Protein AF-A0A833E4J2-F1 (afdb_monomer)

Sequence (189 aa):
MSWDRRIPFEQLSRRLIDDFNMSISLWYQAKRKKIASKQVIYIVIALIQLYNGLRAGEAVEAFKEWIRINQEELEIRVEKRKDGATRLAIIPDIVRFNRNIIERCVDIGFGNLEKITKKKYIDWFQKSYNINTHTLRKAWESFMARKLNKDPALISAYQGRKKLESHLQYLRREEAKEEIRKLLRGMFA

Structure (mmCIF, N/CA/C/O backbone):
data_AF-A0A833E4J2-F1
#
_entry.id   AF-A0A833E4J2-F1
#
loop_
_atom_site.group_PDB
_atom_site.id
_atom_site.type_symbol
_atom_site.label_atom_id
_atom_site.label_alt_id
_atom_site.label_comp_id
_atom_site.label_asym_id
_atom_site.label_entity_id
_atom_site.label_seq_id
_atom_site.pdbx_PDB_ins_code
_atom_site.Cartn_x
_atom_site.Cartn_y
_atom_site.Cartn_z
_atom_site.occupancy
_atom_site.B_iso_or_equiv
_atom_site.auth_seq_id
_atom_site.auth_comp_id
_atom_site.auth_asym_id
_atom_site.auth_atom_id
_atom_site.pdbx_PDB_model_num
ATOM 1 N N . MET A 1 1 ? -16.931 21.646 -2.147 1.00 32.75 1 MET A N 1
ATOM 2 C CA . MET A 1 1 ? -16.867 20.714 -3.298 1.00 32.75 1 MET A CA 1
ATOM 3 C C . MET A 1 1 ? -16.585 19.317 -2.776 1.00 32.75 1 MET A C 1
ATOM 5 O O . MET A 1 1 ? -15.545 19.101 -2.166 1.00 32.75 1 MET A O 1
ATOM 9 N N . SER A 1 2 ? -17.555 18.413 -2.912 1.00 32.47 2 SER A N 1
ATOM 10 C CA . SER A 1 2 ? -17.483 17.044 -2.394 1.00 32.47 2 SER A CA 1
ATOM 11 C C . SER A 1 2 ? -16.622 16.190 -3.327 1.00 32.47 2 SER A C 1
ATOM 13 O O . SER A 1 2 ? -17.068 15.782 -4.393 1.00 32.47 2 SER A O 1
ATOM 15 N N . TRP A 1 3 ? -15.367 15.951 -2.947 1.00 37.47 3 TRP A N 1
ATOM 16 C CA . TRP A 1 3 ? -14.440 15.072 -3.675 1.00 37.47 3 TRP A CA 1
ATOM 17 C C . TRP A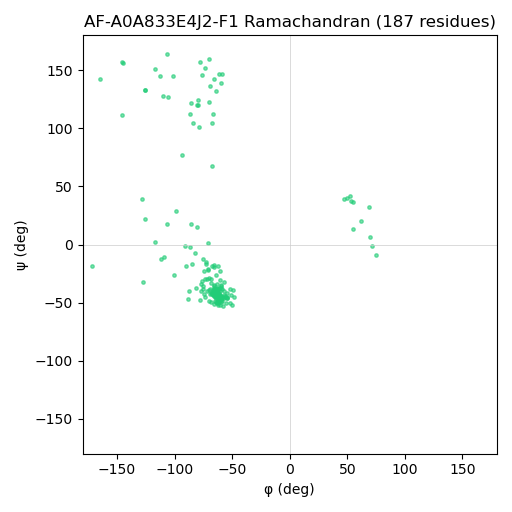 1 3 ? -14.667 13.579 -3.367 1.00 37.47 3 TRP A C 1
ATOM 19 O O . TRP A 1 3 ? -13.799 12.757 -3.654 1.00 37.47 3 TRP A O 1
ATOM 29 N N . ASP A 1 4 ? -15.808 13.213 -2.774 1.00 46.41 4 ASP A N 1
ATOM 30 C CA . ASP A 1 4 ? -16.138 11.829 -2.426 1.00 46.41 4 ASP A CA 1
ATOM 31 C C . ASP A 1 4 ? -16.941 11.185 -3.562 1.00 46.41 4 ASP A C 1
ATOM 33 O O . ASP A 1 4 ? -18.169 11.068 -3.529 1.00 46.41 4 ASP A O 1
ATOM 37 N N . ARG A 1 5 ? -16.234 10.810 -4.633 1.00 56.19 5 ARG A N 1
ATOM 38 C CA . ARG A 1 5 ? -16.808 9.919 -5.642 1.00 56.19 5 ARG A CA 1
ATOM 39 C C . ARG A 1 5 ? -16.999 8.573 -4.945 1.00 56.19 5 ARG A C 1
ATOM 41 O O . ARG A 1 5 ? -16.013 7.929 -4.599 1.00 56.19 5 ARG A O 1
ATOM 48 N N . ARG A 1 6 ? -18.248 8.151 -4.725 1.00 68.75 6 ARG A N 1
ATOM 49 C CA . ARG A 1 6 ? -18.601 6.820 -4.197 1.00 68.75 6 ARG A CA 1
ATOM 50 C C . ARG A 1 6 ? -18.253 5.735 -5.222 1.00 68.75 6 ARG A C 1
ATOM 52 O O . ARG A 1 6 ? -19.134 5.140 -5.833 1.00 68.75 6 ARG A O 1
ATOM 59 N N . ILE A 1 7 ? -16.962 5.533 -5.461 1.00 86.00 7 ILE A N 1
ATOM 60 C CA . ILE A 1 7 ? -16.451 4.548 -6.409 1.00 86.00 7 ILE A CA 1
ATOM 61 C C . ILE A 1 7 ? -16.497 3.176 -5.719 1.00 86.00 7 ILE A C 1
ATOM 63 O O . ILE A 1 7 ? -15.936 3.040 -4.626 1.00 86.00 7 ILE A O 1
ATOM 67 N N . PRO A 1 8 ? -17.159 2.165 -6.309 1.00 88.94 8 PRO A N 1
ATOM 68 C CA . PRO A 1 8 ? -17.217 0.824 -5.738 1.00 88.94 8 PRO A CA 1
ATOM 69 C C . PRO A 1 8 ? -15.830 0.199 -5.548 1.00 88.94 8 PRO A C 1
ATOM 71 O O . PRO A 1 8 ? -14.921 0.410 -6.355 1.00 88.94 8 PRO A O 1
ATOM 74 N N . PHE A 1 9 ? -15.687 -0.618 -4.501 1.00 87.75 9 PHE A N 1
ATOM 75 C CA . PHE A 1 9 ? -14.455 -1.358 -4.205 1.00 87.75 9 PHE A CA 1
ATOM 76 C C . PHE A 1 9 ? -14.001 -2.193 -5.398 1.00 87.75 9 PHE A C 1
ATOM 78 O O . PHE A 1 9 ? -12.835 -2.151 -5.772 1.00 87.75 9 PHE A O 1
ATOM 85 N N . GLU A 1 10 ? -14.937 -2.902 -6.023 1.00 89.62 10 GLU A N 1
ATOM 86 C CA . GLU A 1 10 ? -14.682 -3.803 -7.140 1.00 89.62 10 GLU A CA 1
ATOM 87 C C . GLU A 1 10 ? -14.119 -3.039 -8.347 1.00 89.62 10 GLU A C 1
ATOM 89 O O . GLU A 1 10 ? -13.188 -3.500 -9.004 1.00 89.62 10 GLU A O 1
ATOM 94 N N . GLN A 1 11 ? -14.622 -1.824 -8.594 1.00 94.06 11 GLN A N 1
ATOM 95 C CA . GLN A 1 11 ? -14.143 -0.966 -9.675 1.00 94.06 11 GLN A CA 1
ATOM 96 C C . GLN A 1 11 ? -12.723 -0.446 -9.408 1.00 94.06 11 GLN A C 1
ATOM 98 O O . GLN A 1 11 ? -11.892 -0.442 -10.316 1.00 94.06 11 GLN A O 1
ATOM 103 N N . LEU A 1 12 ? -12.426 -0.022 -8.173 1.00 94.50 12 LEU A N 1
ATOM 104 C CA . LEU A 1 12 ? -11.077 0.420 -7.792 1.00 94.50 12 LEU A CA 1
ATOM 105 C C . LEU A 1 12 ? -10.081 -0.739 -7.799 1.00 94.50 12 LEU A C 1
ATOM 107 O O . LEU A 1 12 ? -8.976 -0.573 -8.303 1.00 94.50 12 LEU A O 1
ATOM 111 N N . SER A 1 13 ? -10.480 -1.899 -7.275 1.00 93.75 13 SER A N 1
ATOM 112 C CA . SER A 1 13 ? -9.668 -3.115 -7.257 1.00 93.75 13 SER A CA 1
ATOM 113 C C . SER A 1 13 ? -9.283 -3.513 -8.679 1.00 93.75 13 SER A C 1
ATOM 115 O O . SER A 1 13 ? -8.094 -3.581 -8.979 1.00 93.75 13 SER A O 1
ATOM 117 N N . ARG A 1 14 ? -10.264 -3.644 -9.584 1.00 96.25 14 ARG A N 1
ATOM 118 C CA . ARG A 1 14 ? -10.012 -3.984 -10.990 1.00 96.25 14 ARG A CA 1
ATOM 119 C C . ARG A 1 14 ? -9.040 -3.012 -11.648 1.00 96.25 14 ARG A C 1
ATOM 121 O O . ARG A 1 14 ? -8.030 -3.437 -12.193 1.00 96.25 14 ARG A O 1
ATOM 128 N N . ARG A 1 15 ? -9.295 -1.706 -11.519 1.00 97.56 15 ARG A N 1
ATOM 129 C CA . ARG A 1 15 ? -8.433 -0.674 -12.107 1.00 97.56 15 ARG A CA 1
ATOM 130 C C . ARG A 1 15 ? -6.995 -0.744 -11.581 1.00 97.56 15 ARG A C 1
ATOM 132 O O . ARG A 1 15 ? -6.062 -0.653 -12.367 1.00 97.56 15 ARG A O 1
ATOM 139 N N . LEU A 1 16 ? -6.810 -0.909 -10.268 1.00 98.12 16 LEU A N 1
ATOM 140 C CA . LEU A 1 16 ? -5.477 -1.033 -9.671 1.00 98.12 16 LEU A CA 1
ATOM 141 C C . LEU A 1 16 ? -4.755 -2.302 -10.140 1.00 98.12 16 LEU A C 1
ATOM 143 O O . LEU A 1 16 ? -3.554 -2.253 -10.382 1.00 98.12 16 LEU A O 1
ATOM 147 N N . ILE A 1 17 ? -5.469 -3.420 -10.282 1.00 97.62 17 ILE A N 1
ATOM 148 C CA . ILE A 1 17 ? -4.911 -4.681 -10.786 1.00 97.62 17 ILE A CA 1
ATOM 149 C C . ILE A 1 17 ? -4.487 -4.541 -12.256 1.00 97.62 17 ILE A C 1
ATOM 151 O O . ILE A 1 17 ? -3.382 -4.947 -12.614 1.00 97.62 17 ILE A O 1
ATOM 155 N N . ASP A 1 18 ? -5.318 -3.921 -13.094 1.00 97.94 18 AS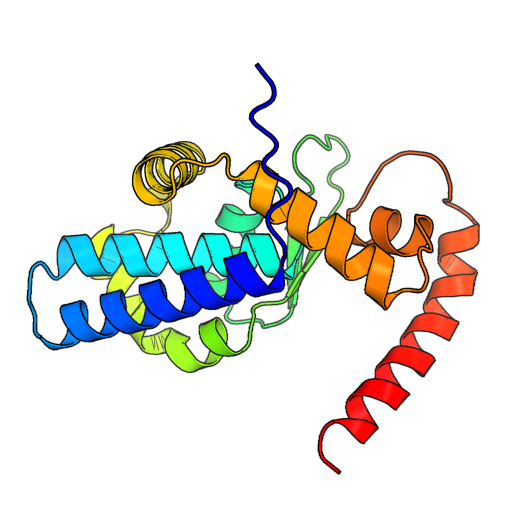P A N 1
ATOM 156 C CA . ASP A 1 18 ? -5.002 -3.688 -14.506 1.00 97.94 18 ASP A CA 1
ATOM 157 C C . ASP A 1 18 ? -3.757 -2.792 -14.653 1.00 97.94 18 ASP A C 1
ATOM 159 O O . ASP A 1 18 ? -2.822 -3.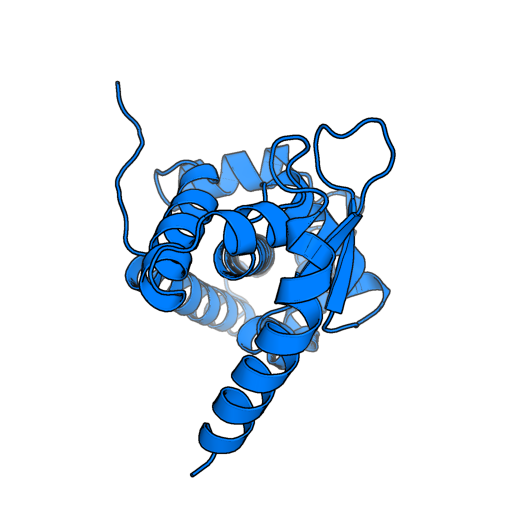127 -15.387 1.00 97.94 18 ASP A O 1
ATOM 163 N N . ASP A 1 19 ? -3.687 -1.700 -13.883 1.00 98.00 19 ASP A N 1
ATOM 164 C CA . ASP A 1 19 ? -2.531 -0.797 -13.869 1.00 98.00 19 ASP A CA 1
ATOM 165 C C . ASP A 1 19 ? -1.265 -1.480 -13.319 1.00 98.00 19 ASP A C 1
ATOM 167 O O . ASP A 1 19 ? -0.153 -1.204 -13.788 1.00 98.00 19 ASP A O 1
ATOM 171 N N . PHE A 1 20 ? -1.410 -2.374 -12.334 1.00 98.12 20 PHE A N 1
ATOM 172 C CA . PHE A 1 20 ? -0.310 -3.168 -11.781 1.00 98.12 20 PHE A CA 1
ATOM 173 C C . PHE A 1 20 ? 0.288 -4.080 -12.853 1.00 98.12 20 PHE A C 1
ATOM 175 O O . PHE A 1 20 ? 1.493 -4.022 -13.113 1.00 98.12 20 PHE A O 1
ATOM 182 N N . ASN A 1 21 ? -0.564 -4.851 -13.531 1.00 96.81 21 ASN A N 1
ATOM 183 C CA . ASN A 1 21 ? -0.164 -5.757 -14.605 1.00 96.81 21 ASN A CA 1
ATOM 184 C C . ASN A 1 21 ? 0.478 -4.994 -15.774 1.00 96.81 21 ASN A C 1
ATOM 186 O O . ASN A 1 21 ? 1.522 -5.402 -16.290 1.00 96.81 21 ASN A O 1
ATOM 190 N N . MET A 1 22 ? -0.087 -3.842 -16.148 1.00 96.56 22 MET A N 1
ATOM 191 C CA . MET A 1 22 ? 0.487 -2.968 -17.172 1.00 96.56 22 MET A CA 1
ATOM 192 C C . MET A 1 22 ? 1.876 -2.453 -16.768 1.00 96.56 22 MET A C 1
ATOM 194 O O . MET A 1 22 ? 2.822 -2.513 -17.557 1.00 96.56 22 MET A O 1
ATOM 198 N N . SER A 1 23 ? 2.034 -1.989 -15.526 1.00 96.38 23 SER A N 1
ATOM 199 C CA . SER A 1 23 ? 3.313 -1.474 -15.020 1.00 96.38 23 SER A CA 1
ATOM 200 C C . SER A 1 23 ? 4.386 -2.565 -14.955 1.00 96.38 23 SER A C 1
ATOM 202 O O . SER A 1 23 ? 5.539 -2.314 -15.312 1.00 96.38 23 SER A O 1
ATOM 204 N N . ILE A 1 24 ? 4.009 -3.788 -14.570 1.00 95.56 24 ILE A N 1
ATOM 205 C CA . ILE A 1 24 ? 4.887 -4.962 -14.618 1.00 95.56 24 ILE A CA 1
ATOM 206 C C . ILE A 1 24 ? 5.310 -5.277 -16.057 1.00 95.56 24 ILE A C 1
ATOM 208 O O . ILE A 1 24 ? 6.499 -5.468 -16.317 1.00 95.56 24 ILE A O 1
ATOM 212 N N . SER A 1 25 ? 4.375 -5.276 -17.010 1.00 95.00 25 SER A N 1
ATOM 213 C CA . SER A 1 25 ? 4.686 -5.524 -18.423 1.00 95.00 25 SER A CA 1
ATOM 214 C C . SER A 1 25 ? 5.687 -4.501 -18.974 1.00 95.00 25 SER A C 1
ATOM 216 O O . SER A 1 25 ? 6.693 -4.870 -19.585 1.00 95.00 25 SER A O 1
ATOM 218 N N . LEU A 1 26 ? 5.488 -3.211 -18.680 1.00 94.00 26 LEU A N 1
ATOM 219 C CA . LEU A 1 26 ? 6.431 -2.150 -19.057 1.00 94.00 26 LEU A CA 1
ATOM 220 C C . LEU A 1 26 ? 7.813 -2.339 -18.415 1.00 94.00 26 LEU A C 1
ATOM 222 O O . LEU A 1 26 ? 8.834 -2.090 -19.063 1.00 94.00 26 LEU A O 1
ATOM 226 N N . TRP A 1 27 ? 7.857 -2.805 -17.163 1.00 94.50 27 TRP A N 1
ATOM 227 C CA . TRP A 1 27 ? 9.103 -3.101 -16.459 1.00 94.50 27 TRP A CA 1
ATOM 228 C C . 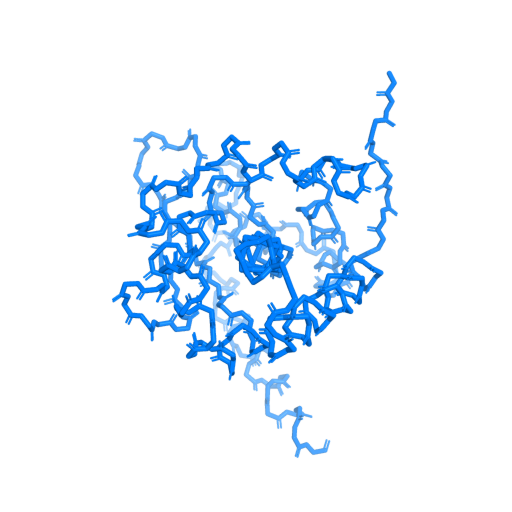TRP A 1 27 ? 9.890 -4.236 -17.127 1.00 94.50 27 TRP A C 1
ATOM 230 O O . TRP A 1 27 ? 11.100 -4.089 -17.333 1.00 94.50 27 TRP A O 1
ATOM 240 N N . TYR A 1 28 ? 9.218 -5.327 -17.516 1.00 92.88 28 TYR A N 1
ATOM 241 C CA . TYR A 1 28 ? 9.835 -6.454 -18.229 1.00 92.88 28 TYR A CA 1
ATOM 242 C C . TYR A 1 28 ? 10.331 -6.069 -19.623 1.00 92.88 28 TYR A C 1
ATOM 244 O O . TYR A 1 28 ? 11.412 -6.490 -20.023 1.00 92.88 28 TYR A O 1
ATOM 252 N N . GLN A 1 29 ? 9.613 -5.188 -20.323 1.00 93.38 29 GLN A N 1
ATOM 253 C CA . GLN A 1 29 ? 10.048 -4.633 -21.611 1.00 93.38 29 GLN A CA 1
ATOM 254 C C . GLN A 1 29 ? 11.225 -3.644 -21.486 1.00 93.38 29 GLN A C 1
ATOM 256 O O . GLN A 1 29 ? 11.617 -3.035 -22.479 1.00 93.38 29 GLN A O 1
ATOM 261 N N . ALA A 1 30 ? 11.748 -3.414 -20.274 1.00 85.19 30 ALA A N 1
ATOM 262 C CA . ALA A 1 30 ? 12.778 -2.424 -19.953 1.00 85.19 30 ALA A CA 1
ATOM 263 C C . ALA A 1 30 ? 12.441 -0.977 -20.380 1.00 85.19 30 ALA A C 1
ATOM 265 O O . ALA A 1 30 ? 13.290 -0.083 -20.320 1.00 85.19 30 ALA A O 1
ATOM 266 N N . LYS A 1 31 ? 11.183 -0.693 -20.736 1.00 77.62 31 LYS A N 1
ATOM 267 C CA . LYS A 1 31 ? 10.724 0.638 -21.139 1.00 77.62 31 LYS A CA 1
ATOM 268 C C . LYS A 1 31 ? 10.482 1.483 -19.900 1.00 77.62 31 LYS A C 1
ATOM 270 O O . LYS A 1 31 ? 9.646 1.155 -19.064 1.00 77.62 31 LYS A O 1
ATOM 275 N N . ARG A 1 32 ? 11.202 2.607 -19.780 1.00 86.25 32 ARG A N 1
ATOM 276 C CA . ARG A 1 32 ? 11.058 3.551 -18.652 1.00 86.25 32 ARG A CA 1
ATOM 277 C C . ARG A 1 32 ? 11.112 2.833 -17.291 1.00 86.25 32 ARG A C 1
ATOM 279 O O . ARG A 1 32 ? 10.375 3.183 -16.371 1.00 86.25 32 ARG A O 1
ATOM 286 N N . LYS A 1 33 ? 12.004 1.842 -17.154 1.00 91.12 33 LYS A N 1
ATOM 287 C CA . LYS A 1 33 ? 12.045 0.874 -16.040 1.00 91.12 33 LYS A CA 1
ATOM 288 C C . LYS A 1 33 ? 11.969 1.515 -14.650 1.00 91.12 33 LYS A C 1
ATOM 290 O O . LYS A 1 33 ? 11.259 1.020 -13.781 1.00 91.12 33 LYS A O 1
ATOM 295 N N . LYS A 1 34 ? 12.630 2.660 -14.450 1.00 94.75 34 LYS A N 1
ATOM 296 C CA . LYS A 1 34 ? 12.572 3.439 -13.200 1.00 94.75 34 LYS A CA 1
ATOM 297 C C . LYS A 1 34 ? 11.185 4.022 -12.904 1.00 94.75 34 LYS A C 1
ATOM 299 O O . LYS A 1 34 ? 10.762 4.022 -11.753 1.00 94.75 34 LYS A O 1
ATOM 304 N N . ILE A 1 35 ? 10.482 4.521 -13.921 1.00 95.44 35 ILE A N 1
ATOM 305 C CA . ILE A 1 35 ? 9.114 5.048 -13.791 1.00 95.44 35 ILE A CA 1
ATOM 306 C C . ILE A 1 35 ? 8.147 3.895 -13.520 1.00 95.44 35 ILE A C 1
ATOM 308 O O . ILE A 1 35 ? 7.398 3.971 -12.550 1.00 95.44 35 ILE A O 1
ATOM 312 N N . ALA A 1 36 ? 8.234 2.815 -14.304 1.00 96.81 36 ALA A N 1
ATOM 313 C CA . ALA A 1 36 ? 7.425 1.612 -14.113 1.00 96.81 36 ALA A CA 1
ATOM 314 C C . ALA A 1 36 ? 7.614 1.026 -12.704 1.00 96.81 36 ALA A C 1
ATOM 316 O O . ALA A 1 36 ? 6.642 0.753 -12.012 1.00 96.81 36 ALA A O 1
ATOM 317 N N . SER A 1 37 ? 8.859 0.957 -12.217 1.00 97.75 37 SER A N 1
ATOM 318 C CA . SER A 1 37 ? 9.161 0.505 -10.851 1.00 97.75 37 SER A CA 1
ATOM 319 C C . SER A 1 37 ? 8.442 1.352 -9.797 1.00 97.75 37 SER A C 1
ATOM 321 O O . SER A 1 37 ? 7.807 0.815 -8.897 1.00 97.75 37 SER A O 1
ATOM 323 N N . LYS A 1 38 ? 8.477 2.687 -9.921 1.00 97.94 38 LYS A N 1
ATOM 324 C CA . LYS A 1 38 ? 7.759 3.577 -8.994 1.00 97.94 38 LYS A CA 1
ATOM 325 C C . LYS A 1 38 ? 6.245 3.380 -9.051 1.00 97.94 38 LYS A C 1
ATOM 327 O O . LYS A 1 38 ? 5.603 3.430 -8.005 1.00 97.94 38 LYS A O 1
ATOM 332 N N . GLN A 1 39 ? 5.691 3.171 -10.246 1.00 97.75 39 GLN A N 1
ATOM 333 C CA . GLN A 1 39 ? 4.266 2.891 -10.427 1.00 97.75 39 GLN A CA 1
ATOM 334 C C . GLN A 1 39 ? 3.881 1.583 -9.739 1.00 97.75 39 GLN A C 1
ATOM 336 O O . GLN A 1 39 ? 2.979 1.607 -8.910 1.00 97.75 39 GLN A O 1
ATOM 341 N N . VAL A 1 40 ? 4.619 0.492 -9.978 1.00 98.44 40 VAL A N 1
ATOM 342 C CA . VAL A 1 40 ? 4.410 -0.802 -9.307 1.00 98.44 40 VAL A CA 1
ATOM 343 C C . VAL A 1 40 ? 4.339 -0.621 -7.791 1.00 98.44 40 VAL A C 1
ATOM 345 O O . VAL A 1 40 ? 3.351 -1.016 -7.178 1.00 98.44 40 VAL A O 1
ATOM 348 N N . ILE A 1 41 ? 5.327 0.048 -7.186 1.00 98.62 41 ILE A N 1
ATOM 349 C CA . ILE A 1 41 ? 5.357 0.261 -5.731 1.00 98.62 41 ILE A CA 1
ATOM 350 C C . ILE A 1 41 ? 4.127 1.027 -5.236 1.00 98.62 41 ILE A C 1
ATOM 352 O O . ILE A 1 41 ? 3.495 0.621 -4.260 1.00 98.62 41 ILE A O 1
ATOM 356 N N . TYR A 1 42 ? 3.762 2.135 -5.881 1.00 98.69 42 TYR A N 1
ATOM 357 C CA . TYR A 1 42 ? 2.625 2.921 -5.406 1.00 98.69 42 TYR A CA 1
ATOM 358 C C . TYR A 1 42 ? 1.271 2.250 -5.657 1.00 98.69 42 TYR A C 1
ATOM 360 O O . TYR A 1 42 ? 0.363 2.427 -4.845 1.00 98.69 42 TYR A O 1
ATOM 368 N N . ILE A 1 43 ? 1.140 1.446 -6.714 1.00 98.75 43 ILE A N 1
ATOM 369 C CA . ILE A 1 43 ? -0.054 0.627 -6.953 1.00 98.75 43 ILE A CA 1
ATOM 370 C C . ILE A 1 43 ? -0.168 -0.467 -5.889 1.00 98.75 43 ILE A C 1
ATOM 372 O O . ILE A 1 43 ? -1.247 -0.663 -5.340 1.00 98.75 43 ILE A O 1
ATOM 376 N N . VAL A 1 44 ? 0.939 -1.120 -5.522 1.00 98.69 44 VAL A N 1
ATOM 377 C CA . VAL A 1 44 ? 0.967 -2.104 -4.427 1.00 98.69 44 VAL A CA 1
ATOM 378 C C . VAL A 1 44 ? 0.519 -1.474 -3.108 1.00 98.69 44 VAL A C 1
ATOM 380 O O . VAL A 1 44 ? -0.336 -2.031 -2.423 1.00 98.69 44 VAL A O 1
ATOM 383 N N . ILE A 1 45 ? 1.020 -0.280 -2.774 1.00 98.75 45 ILE A N 1
ATOM 384 C CA . ILE A 1 45 ? 0.580 0.456 -1.578 1.00 98.75 45 ILE A CA 1
ATOM 385 C C . ILE A 1 45 ? -0.921 0.776 -1.654 1.00 98.75 45 ILE A C 1
ATOM 387 O O . ILE A 1 45 ? -1.625 0.642 -0.653 1.00 98.75 45 ILE A O 1
ATOM 391 N N . ALA A 1 46 ? -1.437 1.153 -2.828 1.00 98.62 46 ALA A N 1
ATOM 392 C CA . ALA A 1 46 ? -2.863 1.402 -3.028 1.00 98.62 46 ALA A CA 1
ATOM 393 C C . ALA A 1 46 ? -3.719 0.133 -2.886 1.00 98.62 46 ALA A C 1
ATOM 395 O O . ALA A 1 46 ? -4.785 0.196 -2.273 1.00 98.62 46 ALA A O 1
ATOM 396 N N . LEU A 1 47 ? -3.253 -1.017 -3.384 1.00 98.25 47 LEU A N 1
ATOM 397 C CA . LEU A 1 47 ? -3.905 -2.317 -3.202 1.00 98.25 47 LEU A CA 1
ATOM 398 C C . LEU A 1 47 ? -3.939 -2.703 -1.720 1.00 98.25 47 LEU A C 1
ATOM 400 O O . LEU A 1 47 ? -5.011 -2.989 -1.193 1.00 98.25 47 LEU A O 1
ATOM 404 N N . ILE A 1 48 ? -2.809 -2.613 -1.014 1.00 97.62 48 ILE A N 1
ATOM 405 C CA . ILE A 1 48 ? -2.753 -2.843 0.437 1.00 97.62 48 ILE A CA 1
ATOM 406 C C . ILE A 1 48 ? -3.730 -1.903 1.155 1.00 97.62 48 ILE A C 1
ATOM 408 O O . ILE A 1 48 ? -4.504 -2.345 2.005 1.00 97.62 48 ILE A O 1
ATOM 412 N N . GLN A 1 49 ? -3.755 -0.618 0.788 1.00 97.94 49 GLN A N 1
ATOM 413 C CA . GLN A 1 49 ? -4.664 0.350 1.392 1.00 97.94 49 GLN A CA 1
ATOM 414 C C . GLN A 1 49 ? -6.138 -0.010 1.163 1.00 97.94 49 GLN A C 1
ATOM 416 O O . GLN A 1 49 ? -6.934 0.057 2.104 1.00 97.94 49 GLN A O 1
ATOM 421 N N . LEU A 1 50 ? -6.494 -0.365 -0.073 1.00 96.50 50 LEU A N 1
ATOM 422 C CA . LEU A 1 50 ? -7.853 -0.702 -0.477 1.00 96.50 50 LEU A CA 1
ATOM 423 C C . LEU A 1 50 ? -8.338 -1.965 0.224 1.00 96.50 50 LEU A C 1
ATOM 425 O O . LEU A 1 50 ? -9.414 -1.935 0.795 1.00 96.50 50 LEU A O 1
ATOM 429 N N . TYR A 1 51 ? -7.558 -3.045 0.228 1.00 91.50 51 TYR A N 1
ATOM 430 C CA . TYR A 1 51 ? -7.986 -4.346 0.758 1.00 91.50 51 TYR A CA 1
ATOM 431 C C . TYR A 1 51 ? -8.079 -4.389 2.290 1.00 91.50 51 TYR A C 1
ATOM 433 O O . TYR A 1 51 ? -8.766 -5.247 2.837 1.00 91.50 51 TYR A O 1
ATOM 441 N N . ASN A 1 52 ? -7.460 -3.428 2.979 1.00 88.12 52 ASN A N 1
ATOM 442 C CA . ASN A 1 52 ? -7.417 -3.355 4.444 1.00 88.12 52 ASN A CA 1
ATOM 443 C C . ASN A 1 52 ? -8.110 -2.104 5.020 1.00 88.12 52 ASN A C 1
ATOM 445 O O . ASN A 1 52 ? -8.057 -1.828 6.227 1.00 88.12 52 ASN A O 1
ATOM 449 N N . GLY A 1 53 ? -8.707 -1.262 4.171 1.00 86.94 53 GLY A N 1
ATOM 450 C CA . GLY A 1 53 ? -9.304 0.007 4.595 1.00 86.94 53 GLY A CA 1
ATOM 451 C C . GLY A 1 53 ? -8.337 0.895 5.393 1.00 86.94 53 GLY A C 1
ATOM 452 O O . GLY A 1 53 ? -8.727 1.528 6.385 1.00 86.94 53 GLY A O 1
ATOM 453 N N . LEU A 1 54 ? -7.055 0.906 5.027 1.00 92.81 54 LEU A N 1
ATOM 454 C CA . LEU A 1 54 ? -6.023 1.637 5.764 1.00 92.81 54 LEU A CA 1
ATOM 455 C C . LEU A 1 54 ? -6.064 3.132 5.448 1.00 92.81 54 LEU A C 1
ATOM 457 O O . LEU A 1 54 ? -6.547 3.586 4.404 1.00 92.81 54 LEU A O 1
ATOM 461 N N . ARG A 1 55 ? -5.525 3.932 6.364 1.00 95.06 55 ARG A N 1
ATOM 462 C CA . ARG A 1 55 ? -5.073 5.283 6.020 1.00 95.06 55 ARG A CA 1
ATOM 463 C C . ARG A 1 55 ? -3.824 5.202 5.142 1.00 95.06 55 ARG A C 1
ATOM 465 O O . ARG A 1 55 ? -3.109 4.209 5.140 1.00 95.06 55 ARG A O 1
ATOM 472 N N . ALA A 1 56 ? -3.536 6.279 4.417 1.00 96.69 56 ALA A N 1
ATOM 473 C CA . ALA A 1 56 ? -2.378 6.322 3.528 1.00 96.69 56 ALA A CA 1
ATOM 474 C C . ALA A 1 56 ? -1.041 6.109 4.267 1.00 96.69 56 ALA A C 1
ATOM 476 O O . ALA A 1 56 ? -0.147 5.486 3.712 1.00 96.69 56 ALA A O 1
ATOM 477 N N . GLY A 1 57 ? -0.894 6.611 5.503 1.00 96.62 57 GLY A N 1
ATOM 478 C CA . GLY A 1 57 ? 0.309 6.361 6.306 1.00 96.62 57 GLY A CA 1
ATOM 479 C C . GLY A 1 57 ? 0.411 4.90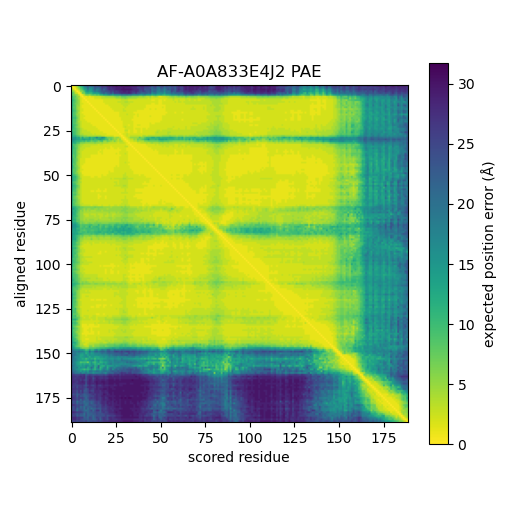0 6.731 1.00 96.62 57 GLY A C 1
ATOM 480 O O . GLY A 1 57 ? 1.423 4.268 6.468 1.00 96.62 57 GLY A O 1
ATOM 481 N N . GLU A 1 58 ? -0.678 4.359 7.285 1.00 95.88 58 GLU A N 1
ATOM 482 C CA . GLU A 1 58 ? -0.816 2.937 7.644 1.00 95.88 58 GLU A CA 1
ATOM 483 C C . GLU A 1 58 ? -0.443 2.006 6.474 1.00 95.88 58 GLU A C 1
ATOM 485 O O . GLU A 1 58 ? 0.282 1.041 6.672 1.00 95.88 58 GLU A O 1
ATOM 490 N N . ALA A 1 59 ? -0.878 2.314 5.248 1.00 97.94 59 ALA A N 1
ATOM 491 C CA . ALA A 1 59 ? -0.565 1.507 4.067 1.00 97.94 59 ALA A CA 1
ATOM 492 C C . ALA A 1 59 ? 0.914 1.565 3.652 1.00 97.94 59 ALA A C 1
ATOM 494 O O . ALA A 1 59 ? 1.472 0.553 3.236 1.00 97.94 59 ALA A O 1
ATOM 495 N N . VAL A 1 60 ? 1.555 2.734 3.764 1.00 98.25 60 VAL A N 1
ATOM 496 C CA . VAL A 1 60 ? 2.996 2.866 3.493 1.00 98.25 60 VAL A CA 1
ATOM 497 C C . VAL A 1 60 ? 3.811 2.105 4.537 1.00 98.25 60 VAL A C 1
ATOM 499 O O . VAL A 1 60 ? 4.762 1.425 4.164 1.00 98.25 60 VAL A O 1
ATOM 502 N N . GLU A 1 61 ? 3.429 2.183 5.813 1.00 96.81 61 GLU A N 1
ATOM 503 C CA . GLU A 1 61 ? 4.085 1.418 6.881 1.00 96.81 61 GLU A CA 1
ATOM 504 C C . GLU A 1 61 ? 3.897 -0.090 6.685 1.00 96.81 61 GLU A C 1
ATOM 506 O O . GLU A 1 61 ? 4.882 -0.818 6.701 1.00 96.81 61 GLU A O 1
ATOM 511 N N . ALA A 1 62 ? 2.675 -0.551 6.386 1.00 96.75 62 ALA A N 1
ATOM 512 C CA . ALA A 1 62 ? 2.407 -1.958 6.078 1.00 96.75 62 ALA A CA 1
ATOM 513 C C . ALA A 1 62 ? 3.261 -2.465 4.909 1.00 96.75 62 ALA A C 1
ATOM 515 O O . ALA A 1 62 ? 3.849 -3.536 4.992 1.00 96.75 62 ALA A O 1
ATOM 516 N N . PHE A 1 63 ? 3.375 -1.683 3.832 1.00 98.50 63 PHE A N 1
ATOM 517 C CA . PHE A 1 63 ? 4.227 -2.038 2.700 1.00 98.50 63 PHE A CA 1
ATOM 518 C C . PHE A 1 63 ? 5.705 -2.141 3.094 1.00 98.50 63 PHE A C 1
ATOM 520 O O . PHE A 1 63 ? 6.365 -3.115 2.742 1.00 98.50 63 PHE A O 1
ATOM 527 N N . LYS A 1 64 ? 6.238 -1.143 3.811 1.00 97.81 64 LYS A N 1
ATOM 528 C CA . LYS A 1 64 ? 7.641 -1.161 4.244 1.00 97.81 64 LYS A CA 1
ATOM 529 C C . LYS A 1 64 ? 7.924 -2.355 5.146 1.00 97.81 64 LYS A C 1
ATOM 531 O O . LYS A 1 64 ? 8.938 -3.017 4.957 1.00 97.81 64 LYS A O 1
ATOM 536 N N . GLU A 1 65 ? 7.032 -2.624 6.091 1.00 96.81 65 GLU A N 1
ATOM 537 C CA . GLU A 1 65 ? 7.181 -3.733 7.023 1.00 96.81 65 GLU A CA 1
ATOM 538 C C . GLU A 1 65 ? 7.105 -5.078 6.309 1.00 96.81 65 GLU A C 1
ATOM 540 O O . GLU A 1 65 ? 7.979 -5.920 6.497 1.00 96.81 65 GLU A O 1
ATOM 545 N N . TRP A 1 66 ? 6.156 -5.235 5.385 1.00 97.50 66 TRP A N 1
ATOM 546 C CA . TRP A 1 66 ? 6.056 -6.424 4.549 1.00 97.50 66 TRP A CA 1
ATOM 547 C C . TRP A 1 66 ? 7.358 -6.739 3.802 1.00 97.50 66 TRP A C 1
ATOM 549 O O . TRP A 1 66 ? 7.804 -7.884 3.817 1.00 97.50 66 TRP A O 1
ATOM 559 N N . ILE A 1 67 ? 7.994 -5.735 3.184 1.00 97.56 67 ILE A N 1
ATOM 560 C CA . ILE A 1 67 ? 9.267 -5.938 2.476 1.00 97.56 67 ILE A CA 1
ATOM 561 C C . ILE A 1 67 ? 10.380 -6.375 3.440 1.00 97.56 67 ILE A C 1
ATOM 563 O O . ILE A 1 67 ? 11.235 -7.167 3.055 1.00 97.56 67 ILE A O 1
ATOM 567 N N . ARG A 1 68 ? 10.373 -5.895 4.691 1.00 95.25 68 ARG A N 1
ATOM 568 C CA . ARG A 1 68 ? 11.390 -6.253 5.691 1.00 95.25 68 ARG A CA 1
ATOM 569 C C . ARG A 1 68 ? 11.222 -7.673 6.226 1.00 95.25 68 ARG A C 1
ATOM 571 O O . ARG A 1 68 ? 12.220 -8.375 6.347 1.00 95.25 68 ARG A O 1
ATOM 578 N N . ILE A 1 69 ? 9.997 -8.077 6.570 1.00 93.31 69 ILE A N 1
ATOM 579 C CA . ILE A 1 69 ? 9.766 -9.304 7.357 1.00 93.31 69 ILE A CA 1
ATOM 580 C C . ILE A 1 69 ? 9.073 -10.433 6.586 1.00 93.31 69 ILE A C 1
ATOM 582 O O . ILE A 1 69 ? 9.052 -11.565 7.060 1.00 93.31 69 ILE A O 1
ATOM 586 N N . ASN A 1 70 ? 8.522 -10.151 5.401 1.00 91.75 70 ASN A N 1
ATOM 587 C CA . ASN A 1 70 ? 7.836 -11.118 4.537 1.00 91.75 70 ASN A CA 1
ATOM 588 C C . ASN A 1 70 ? 6.724 -11.929 5.228 1.00 91.75 70 ASN A C 1
ATOM 590 O O . ASN A 1 70 ? 6.587 -13.134 5.016 1.00 91.75 70 ASN A O 1
ATOM 594 N N . GLN A 1 71 ? 5.921 -11.271 6.057 1.00 84.94 71 GLN A N 1
ATOM 595 C CA . GLN A 1 71 ? 4.743 -11.883 6.667 1.00 84.94 71 GLN A CA 1
ATOM 596 C C . GLN A 1 71 ? 3.473 -11.444 5.940 1.00 84.94 71 GLN A C 1
ATOM 598 O O . GLN A 1 71 ? 3.371 -10.319 5.453 1.00 84.94 71 GLN A O 1
ATOM 603 N N . GLU A 1 72 ? 2.506 -12.351 5.845 1.00 81.38 72 GLU A N 1
ATOM 604 C CA . GLU A 1 72 ? 1.197 -12.066 5.253 1.00 81.38 72 GLU A CA 1
ATOM 605 C C . GLU A 1 72 ? 0.347 -11.169 6.151 1.00 81.38 72 GLU A C 1
ATOM 607 O O . GLU A 1 72 ? -0.319 -10.256 5.668 1.00 81.38 72 GLU A O 1
ATOM 612 N N . GLU A 1 73 ? 0.409 -11.416 7.454 1.00 82.69 73 GLU A N 1
ATOM 613 C CA . GLU A 1 73 ? -0.294 -10.674 8.486 1.00 82.69 73 GLU A CA 1
ATOM 614 C C . GLU A 1 73 ? 0.692 -9.784 9.237 1.00 82.69 73 GLU A C 1
ATOM 616 O O . GLU A 1 73 ? 1.721 -10.250 9.719 1.00 82.69 73 GLU A O 1
ATOM 621 N N . LEU A 1 74 ? 0.380 -8.493 9.320 1.00 81.12 74 LEU A N 1
ATOM 622 C CA . LEU A 1 74 ? 1.241 -7.479 9.916 1.00 81.12 74 LEU A CA 1
ATOM 623 C C . LEU A 1 74 ? 0.484 -6.708 10.986 1.00 81.12 74 LEU A C 1
ATOM 625 O O . LEU A 1 74 ? -0.618 -6.204 10.745 1.00 81.12 74 LEU A O 1
ATOM 629 N N . GLU A 1 75 ? 1.109 -6.526 12.142 1.00 82.44 75 GLU A N 1
ATOM 630 C CA . GLU A 1 75 ? 0.639 -5.565 13.130 1.00 82.44 75 GLU A CA 1
ATOM 631 C C . GLU A 1 75 ? 1.224 -4.186 12.838 1.00 82.44 75 GLU A C 1
ATOM 633 O O . GLU A 1 75 ? 2.419 -3.942 12.988 1.00 82.44 75 GLU A O 1
ATOM 638 N N . ILE A 1 76 ? 0.366 -3.250 12.437 1.00 86.75 76 ILE A N 1
ATOM 639 C CA . ILE A 1 76 ? 0.775 -1.879 12.136 1.00 86.75 76 ILE A CA 1
ATOM 640 C C . ILE A 1 76 ? 0.201 -0.901 13.146 1.00 86.75 76 ILE A C 1
ATOM 642 O O . ILE A 1 76 ? -0.936 -1.029 13.605 1.00 86.75 76 ILE A O 1
ATOM 646 N N . ARG A 1 77 ? 0.964 0.145 13.460 1.00 85.94 77 ARG A N 1
ATOM 647 C CA . ARG A 1 77 ? 0.492 1.220 14.332 1.00 85.94 77 ARG A CA 1
ATOM 648 C C . ARG A 1 77 ? -0.679 1.965 13.688 1.00 85.94 77 ARG A C 1
ATOM 650 O O . ARG A 1 77 ? -0.602 2.416 12.546 1.00 85.94 77 ARG A O 1
ATOM 657 N N . VAL A 1 78 ? -1.744 2.179 14.456 1.00 81.81 78 VAL A N 1
ATOM 658 C CA . VAL A 1 78 ? -2.893 2.981 14.024 1.00 81.81 78 VAL A CA 1
ATOM 659 C C . VAL A 1 78 ? -2.486 4.452 13.947 1.00 81.81 78 VAL A C 1
ATOM 661 O O . VAL A 1 78 ? -2.061 5.062 14.934 1.00 81.81 78 VAL A O 1
ATOM 664 N N . GLU A 1 79 ? -2.645 5.067 12.776 1.00 83.25 79 GLU A N 1
ATOM 665 C CA . GLU A 1 79 ? -2.247 6.460 12.583 1.00 83.25 79 GLU A CA 1
ATOM 666 C C . GLU A 1 79 ? -3.113 7.390 13.453 1.00 83.25 79 GLU A C 1
ATOM 668 O O . GLU A 1 79 ? -4.323 7.194 13.606 1.00 83.25 79 GLU A O 1
ATOM 673 N N . LYS A 1 80 ? -2.491 8.446 13.997 1.00 76.94 80 LYS A N 1
ATOM 674 C CA . LYS A 1 80 ? -3.083 9.446 14.914 1.00 76.94 80 LYS A CA 1
ATOM 675 C C . LYS A 1 80 ? -3.390 8.946 16.331 1.00 76.94 80 LYS A C 1
ATOM 677 O O . LYS A 1 80 ? -3.810 9.747 17.167 1.00 76.94 80 LYS A O 1
ATOM 682 N N . ARG A 1 81 ? -3.145 7.669 16.638 1.00 72.56 81 ARG A N 1
ATOM 683 C CA . ARG A 1 81 ? -3.228 7.146 18.005 1.00 72.56 81 ARG A CA 1
ATOM 684 C C . ARG A 1 81 ? -1.906 7.355 18.753 1.00 72.56 81 ARG A C 1
ATOM 686 O O . ARG A 1 81 ? -0.830 6.937 18.317 1.00 72.56 81 ARG A O 1
ATOM 693 N N . LYS A 1 82 ? -1.991 8.070 19.881 1.00 77.81 82 LYS A N 1
ATOM 694 C CA . LYS A 1 82 ? -0.851 8.359 20.771 1.00 77.81 82 LYS A CA 1
ATOM 695 C C . LYS A 1 82 ? -0.588 7.239 21.784 1.00 77.81 82 LYS A C 1
ATOM 697 O O . LYS A 1 82 ? 0.505 7.172 22.316 1.00 77.81 82 LYS A O 1
ATOM 702 N N . ASP A 1 83 ? -1.557 6.352 21.993 1.00 78.31 83 ASP A N 1
ATOM 703 C CA . ASP A 1 83 ? -1.529 5.237 22.950 1.00 78.31 83 ASP A CA 1
ATOM 704 C C . ASP A 1 83 ? -0.873 3.961 22.393 1.00 78.31 83 ASP A C 1
ATOM 706 O O . ASP A 1 83 ? -1.096 2.878 22.915 1.00 78.31 83 ASP A O 1
ATOM 710 N N . GLY A 1 84 ? -0.100 4.068 21.307 1.00 75.69 84 GLY A N 1
ATOM 711 C CA . GLY A 1 84 ? 0.661 2.942 20.751 1.00 75.69 84 GLY A CA 1
ATOM 712 C C . GLY A 1 84 ? -0.170 1.832 20.099 1.00 75.69 84 GLY A C 1
ATOM 713 O O . GLY A 1 84 ? 0.398 0.827 19.698 1.00 75.69 84 GLY A O 1
ATOM 714 N N . ALA A 1 85 ? -1.486 2.002 19.954 1.00 76.56 85 ALA A N 1
ATOM 715 C CA . ALA A 1 85 ? -2.349 0.938 19.454 1.00 76.56 85 ALA A CA 1
ATOM 716 C C . ALA A 1 85 ? -1.968 0.448 18.050 1.00 76.56 85 ALA A C 1
ATOM 718 O O . ALA A 1 85 ? -1.705 1.254 17.148 1.00 76.56 85 ALA A O 1
ATOM 719 N N . THR A 1 86 ? -2.036 -0.867 17.867 1.00 80.75 86 THR A N 1
ATOM 720 C CA . THR A 1 86 ? -1.825 -1.560 16.597 1.00 80.75 86 THR A CA 1
ATOM 721 C C . THR A 1 86 ? -3.143 -2.079 16.014 1.00 80.75 86 THR A C 1
ATOM 723 O O . THR A 1 86 ? -4.183 -2.103 16.679 1.00 80.75 86 THR A O 1
ATOM 726 N N . ARG A 1 87 ? -3.122 -2.429 14.728 1.00 77.19 87 ARG A N 1
ATOM 727 C CA . ARG A 1 87 ? -4.189 -3.153 14.029 1.00 77.19 87 ARG A CA 1
ATOM 728 C C . ARG A 1 87 ? -3.584 -4.091 12.990 1.00 77.19 87 ARG A C 1
ATOM 730 O O . ARG A 1 87 ? -2.497 -3.822 12.486 1.00 77.19 87 ARG A O 1
ATOM 737 N N . LEU A 1 88 ? -4.335 -5.125 12.635 1.00 78.19 88 LEU A N 1
ATOM 738 C CA . LEU A 1 88 ? -3.965 -6.065 11.584 1.00 78.19 88 LEU A CA 1
ATOM 739 C C . LEU A 1 88 ? -4.029 -5.407 10.195 1.00 78.19 88 LEU A C 1
ATOM 741 O O . LEU A 1 88 ? -4.997 -4.709 9.869 1.00 78.19 88 LEU A O 1
ATOM 745 N N . ALA A 1 89 ? -3.019 -5.678 9.375 1.00 84.31 89 ALA A N 1
ATOM 746 C CA . ALA A 1 89 ? -3.007 -5.490 7.933 1.00 84.31 89 ALA A CA 1
ATOM 747 C C . ALA A 1 89 ? -2.612 -6.812 7.261 1.00 84.31 89 ALA A C 1
ATOM 749 O O . ALA A 1 89 ? -1.648 -7.449 7.665 1.00 84.31 89 ALA A O 1
ATOM 750 N N . ILE A 1 90 ? -3.364 -7.212 6.242 1.00 82.69 90 ILE A N 1
ATOM 751 C CA . ILE A 1 90 ? -3.195 -8.454 5.489 1.00 82.69 90 ILE A CA 1
ATOM 752 C C . ILE A 1 90 ? -2.689 -8.100 4.093 1.00 82.69 90 ILE A C 1
ATOM 754 O O . ILE A 1 90 ? -3.270 -7.258 3.401 1.00 82.69 90 ILE A O 1
ATOM 758 N N . ILE A 1 91 ? -1.603 -8.724 3.659 1.00 92.75 91 ILE A N 1
ATOM 759 C CA . ILE A 1 91 ? -1.027 -8.484 2.339 1.00 92.75 91 ILE A CA 1
ATOM 760 C C . ILE A 1 91 ? -1.802 -9.285 1.283 1.00 92.75 91 ILE A C 1
ATOM 762 O O . ILE A 1 91 ? -1.823 -10.512 1.357 1.00 92.75 91 ILE A O 1
ATOM 766 N N . PRO A 1 92 ? -2.418 -8.632 0.275 1.00 88.62 92 PRO A N 1
ATOM 767 C CA . PRO A 1 92 ? -3.208 -9.333 -0.737 1.00 88.62 92 PRO A CA 1
ATOM 768 C C . PRO A 1 92 ? -2.377 -10.329 -1.553 1.00 88.62 92 PRO A C 1
ATOM 770 O O . PRO A 1 92 ? -1.231 -10.046 -1.897 1.00 88.62 92 PRO A O 1
ATOM 773 N N . ASP A 1 93 ? -2.979 -11.439 -1.973 1.00 87.25 93 ASP A N 1
ATOM 774 C CA . ASP A 1 93 ? -2.311 -12.500 -2.745 1.00 87.25 93 ASP A CA 1
ATOM 775 C C . ASP A 1 93 ? -1.620 -11.998 -4.012 1.00 87.25 93 ASP A C 1
ATOM 777 O O . ASP A 1 93 ? -0.472 -12.350 -4.271 1.00 87.25 93 ASP A O 1
ATOM 781 N N . ILE A 1 94 ? -2.265 -11.095 -4.760 1.00 89.88 94 ILE A N 1
ATOM 782 C CA . ILE A 1 94 ? -1.661 -10.477 -5.951 1.00 89.88 94 ILE A CA 1
ATOM 783 C C . ILE A 1 94 ? -0.335 -9.769 -5.627 1.00 89.88 94 ILE A C 1
ATOM 785 O O . ILE A 1 94 ? 0.577 -9.752 -6.451 1.00 89.88 94 ILE A O 1
ATOM 789 N N . VAL A 1 95 ? -0.205 -9.220 -4.419 1.00 93.88 95 VAL A N 1
ATOM 790 C CA . VAL A 1 95 ? 1.025 -8.595 -3.928 1.00 93.88 95 VAL A CA 1
ATOM 791 C C . VAL A 1 95 ? 2.021 -9.671 -3.488 1.00 93.88 95 VAL A C 1
ATOM 793 O O . VAL A 1 95 ? 3.169 -9.639 -3.930 1.00 93.88 95 VAL A O 1
ATOM 796 N N . ARG A 1 96 ? 1.587 -10.663 -2.693 1.00 92.81 96 ARG A N 1
ATOM 797 C CA . ARG A 1 96 ? 2.452 -11.751 -2.193 1.00 92.81 96 ARG A CA 1
ATOM 798 C C . ARG A 1 96 ? 3.086 -12.557 -3.325 1.00 92.81 96 ARG A C 1
ATOM 800 O O . ARG A 1 96 ? 4.302 -12.732 -3.347 1.00 92.81 96 ARG A O 1
ATOM 807 N N . PHE A 1 97 ? 2.290 -12.975 -4.306 1.00 92.31 97 PHE A N 1
ATOM 808 C CA . PHE A 1 97 ? 2.755 -13.775 -5.444 1.00 92.31 97 PHE A CA 1
ATOM 809 C C . PHE A 1 97 ? 3.726 -13.022 -6.360 1.00 92.31 97 PHE A C 1
ATOM 811 O O . PHE A 1 97 ? 4.497 -13.645 -7.084 1.00 92.31 97 PHE A O 1
ATOM 818 N N . ASN A 1 98 ? 3.749 -11.688 -6.295 1.00 95.81 98 ASN A N 1
ATOM 819 C CA . ASN A 1 98 ? 4.646 -10.842 -7.079 1.00 95.81 98 ASN A CA 1
ATOM 820 C C . ASN A 1 98 ? 5.784 -10.232 -6.240 1.00 95.81 98 ASN A C 1
ATOM 822 O O . ASN A 1 98 ? 6.429 -9.277 -6.676 1.00 95.81 98 ASN A O 1
ATOM 826 N N . ARG A 1 99 ? 6.081 -10.768 -5.048 1.00 95.19 99 ARG A N 1
ATOM 827 C CA . ARG A 1 99 ? 7.098 -10.199 -4.146 1.00 95.19 99 ARG A CA 1
ATOM 828 C C . ARG A 1 99 ? 8.449 -9.958 -4.819 1.00 95.19 99 ARG A C 1
ATOM 830 O O . ARG A 1 99 ? 8.960 -8.843 -4.767 1.00 95.19 99 ARG A O 1
ATOM 837 N N . ASN A 1 100 ? 8.983 -10.963 -5.513 1.00 96.38 100 ASN A N 1
ATOM 838 C CA . ASN A 1 100 ? 10.318 -10.896 -6.118 1.00 96.38 100 ASN A CA 1
ATOM 839 C C . ASN A 1 100 ? 10.475 -9.716 -7.095 1.00 96.38 100 ASN A C 1
ATOM 841 O O . ASN A 1 100 ? 11.520 -9.067 -7.136 1.00 96.38 100 ASN A O 1
ATOM 845 N N . ILE A 1 101 ? 9.448 -9.423 -7.904 1.00 96.75 101 ILE A N 1
ATOM 846 C CA . ILE A 1 101 ? 9.486 -8.272 -8.817 1.00 96.75 101 ILE A CA 1
ATOM 847 C C . ILE A 1 101 ? 9.292 -6.953 -8.066 1.00 96.75 101 ILE A C 1
ATOM 849 O O . ILE A 1 101 ? 9.930 -5.956 -8.409 1.00 96.75 101 ILE A O 1
ATOM 853 N N . ILE A 1 102 ? 8.460 -6.942 -7.025 1.00 97.88 102 ILE A N 1
ATOM 854 C CA . ILE A 1 102 ? 8.206 -5.752 -6.213 1.00 97.88 102 ILE A CA 1
ATOM 855 C C . ILE A 1 102 ? 9.477 -5.316 -5.474 1.00 97.88 102 ILE A C 1
ATOM 857 O O . ILE A 1 102 ? 9.808 -4.133 -5.512 1.00 97.88 102 ILE A O 1
ATOM 861 N N . GLU A 1 103 ? 10.240 -6.241 -4.891 1.00 97.12 103 GLU A N 1
ATOM 862 C CA . GLU A 1 103 ? 11.520 -5.934 -4.232 1.00 97.12 103 GLU A CA 1
ATOM 863 C C . GLU A 1 103 ? 12.517 -5.297 -5.204 1.00 97.12 103 GLU A C 1
ATOM 865 O O . GLU A 1 103 ? 13.032 -4.209 -4.951 1.00 97.12 103 GLU A O 1
ATOM 870 N N . ARG A 1 104 ? 12.671 -5.870 -6.404 1.00 96.94 104 ARG A N 1
ATOM 871 C CA . ARG A 1 104 ? 13.499 -5.265 -7.464 1.00 96.94 104 ARG A CA 1
ATOM 872 C C . ARG A 1 104 ? 13.009 -3.871 -7.868 1.00 96.94 104 ARG A C 1
ATOM 874 O O . ARG A 1 104 ? 13.807 -3.001 -8.222 1.00 96.94 104 ARG A O 1
ATOM 881 N N . CYS A 1 105 ? 11.697 -3.636 -7.848 1.00 97.69 105 CYS A N 1
ATOM 882 C CA . CYS A 1 105 ? 11.129 -2.315 -8.116 1.00 97.69 105 CYS A CA 1
ATOM 883 C C . CYS A 1 105 ? 11.447 -1.302 -7.003 1.00 97.69 105 CYS A C 1
ATOM 885 O O . CYS A 1 105 ? 11.587 -0.113 -7.307 1.00 97.69 105 CYS A O 1
ATOM 887 N N . VAL A 1 106 ? 11.605 -1.732 -5.745 1.00 97.44 106 VAL A N 1
ATOM 888 C CA . VAL A 1 106 ? 12.079 -0.859 -4.657 1.00 97.44 106 VAL A CA 1
ATOM 889 C C . VAL A 1 106 ? 13.490 -0.367 -4.974 1.00 97.44 106 VAL A C 1
ATOM 891 O O . VAL A 1 106 ? 13.723 0.848 -4.996 1.00 97.44 106 VAL A O 1
ATOM 894 N N . ASP A 1 107 ? 14.395 -1.284 -5.312 1.00 95.88 107 ASP A N 1
ATOM 895 C CA . ASP A 1 107 ? 15.796 -0.969 -5.607 1.00 95.88 107 ASP A CA 1
ATOM 896 C C . ASP A 1 107 ? 15.927 -0.038 -6.818 1.00 95.88 107 ASP A C 1
ATOM 898 O O . ASP A 1 107 ? 16.572 1.008 -6.760 1.00 95.88 107 ASP A O 1
ATOM 902 N N . ILE A 1 108 ? 15.238 -0.349 -7.917 1.00 96.31 108 ILE A N 1
ATOM 903 C CA . ILE A 1 108 ? 15.336 0.436 -9.155 1.00 96.31 108 ILE A CA 1
ATOM 904 C C . ILE A 1 108 ? 14.595 1.778 -9.038 1.00 96.31 108 ILE A C 1
ATOM 906 O O . ILE A 1 108 ? 15.064 2.818 -9.512 1.00 96.31 108 ILE A O 1
ATOM 910 N N . GLY A 1 109 ? 13.396 1.769 -8.451 1.00 95.62 109 GLY A N 1
ATOM 911 C CA . GLY A 1 109 ? 12.519 2.937 -8.388 1.00 95.62 109 GLY A CA 1
ATOM 912 C C . GLY A 1 109 ? 12.978 3.973 -7.363 1.00 95.62 109 GLY A C 1
ATOM 913 O O . GLY A 1 109 ? 12.893 5.183 -7.620 1.00 95.62 109 GLY A O 1
ATOM 914 N N . PHE A 1 110 ? 13.477 3.510 -6.216 1.00 95.00 110 PHE A N 1
ATOM 915 C CA . PHE A 1 110 ? 13.785 4.341 -5.051 1.00 95.00 110 PHE A CA 1
ATOM 916 C C . PHE A 1 110 ? 15.217 4.147 -4.538 1.00 95.00 110 PHE A C 1
ATOM 918 O O . PHE A 1 110 ? 15.824 5.108 -4.048 1.00 95.00 110 PHE A O 1
ATOM 925 N N . GLY A 1 111 ? 15.770 2.942 -4.659 1.00 93.75 111 GLY A N 1
ATOM 926 C CA . GLY A 1 111 ? 17.087 2.563 -4.137 1.00 93.75 111 GLY A CA 1
ATOM 927 C C . GLY A 1 111 ? 17.128 2.355 -2.624 1.00 93.75 111 GLY A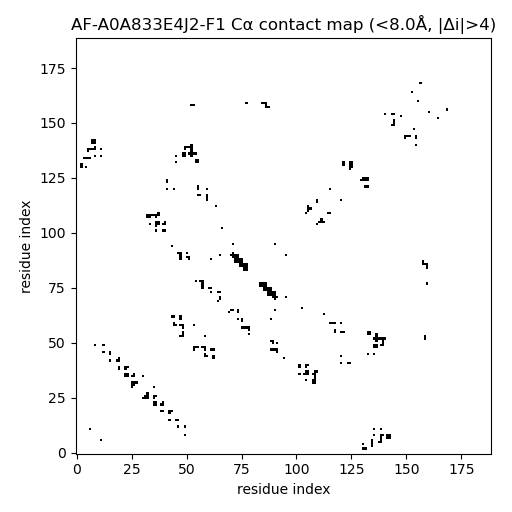 C 1
ATOM 928 O O . GLY A 1 111 ? 18.149 1.937 -2.105 1.00 93.75 111 GLY A O 1
ATOM 929 N N . ASN A 1 112 ? 16.054 2.699 -1.908 1.00 93.19 112 ASN A N 1
ATOM 930 C CA . ASN A 1 112 ? 15.849 2.405 -0.491 1.00 93.19 112 ASN A CA 1
ATOM 931 C C . ASN A 1 112 ? 14.363 2.617 -0.147 1.00 93.19 112 ASN A C 1
ATOM 933 O O . ASN A 1 112 ? 13.748 3.586 -0.616 1.00 93.19 112 ASN A O 1
ATOM 937 N N . LEU A 1 113 ? 13.822 1.763 0.725 1.00 94.38 113 LEU A N 1
ATOM 938 C CA . LEU A 1 113 ? 12.480 1.855 1.299 1.00 94.38 113 LEU A CA 1
ATOM 939 C C . LEU A 1 113 ? 12.182 3.223 1.923 1.00 94.38 113 LEU A C 1
ATOM 941 O O . LEU A 1 113 ? 11.083 3.746 1.744 1.00 94.38 113 LEU A O 1
ATOM 945 N N . GLU A 1 114 ? 13.145 3.867 2.590 1.00 95.25 114 GLU A N 1
ATOM 946 C CA . GLU A 1 114 ? 12.869 5.127 3.304 1.00 95.25 114 GLU A CA 1
ATOM 947 C C . GLU A 1 114 ? 12.523 6.309 2.392 1.00 95.25 114 GLU A C 1
ATOM 949 O O . GLU A 1 114 ? 11.873 7.270 2.812 1.00 95.25 114 GLU A O 1
ATOM 954 N N . LYS A 1 115 ? 12.857 6.227 1.099 1.00 96.88 115 LYS A N 1
ATOM 955 C CA . LYS A 1 115 ? 12.452 7.256 0.129 1.00 96.88 115 LYS A CA 1
ATOM 956 C C . LYS A 1 115 ? 10.975 7.170 -0.255 1.00 96.88 115 LYS A C 1
ATOM 958 O O . LYS A 1 115 ? 10.477 8.116 -0.887 1.00 96.88 115 LYS A O 1
ATOM 963 N N . ILE A 1 116 ? 10.297 6.080 0.103 1.00 97.75 116 ILE A N 1
ATOM 964 C CA . ILE A 1 116 ? 8.862 5.867 -0.069 1.00 97.75 116 ILE A CA 1
ATOM 965 C C . ILE A 1 116 ? 8.163 6.519 1.122 1.00 97.75 116 ILE A C 1
ATOM 967 O O . ILE A 1 116 ? 8.192 6.021 2.245 1.00 97.75 116 ILE A O 1
ATOM 971 N N . THR A 1 117 ? 7.557 7.680 0.886 1.00 97.94 117 THR A N 1
ATOM 972 C CA . THR A 1 117 ? 6.902 8.460 1.939 1.00 97.94 117 THR A CA 1
ATOM 973 C C . THR A 1 117 ? 5.412 8.590 1.671 1.00 97.94 117 THR A C 1
ATOM 975 O O . THR A 1 117 ? 4.978 8.660 0.518 1.00 97.94 117 THR A O 1
ATOM 978 N N . LYS A 1 118 ? 4.630 8.715 2.750 1.00 97.31 118 LYS A N 1
ATOM 979 C CA . LYS A 1 118 ? 3.188 8.993 2.696 1.00 97.31 118 LYS A CA 1
ATOM 980 C C . LYS A 1 118 ? 2.851 10.156 1.760 1.00 97.31 118 LYS A C 1
ATOM 982 O O . LYS A 1 118 ? 1.926 10.041 0.966 1.00 97.31 118 LYS A O 1
ATOM 987 N N . LYS A 1 119 ? 3.605 11.261 1.830 1.00 97.56 119 LYS A N 1
ATOM 988 C CA . LYS A 1 119 ? 3.380 12.442 0.980 1.00 97.56 119 LYS A CA 1
ATOM 989 C C . LYS A 1 119 ? 3.519 12.096 -0.503 1.00 97.56 119 LYS A C 1
ATOM 991 O O . LYS A 1 119 ? 2.594 12.339 -1.265 1.00 97.56 119 LYS A O 1
ATOM 996 N N . LYS A 1 120 ? 4.628 11.458 -0.898 1.00 97.94 120 LYS A N 1
ATOM 997 C CA . LYS A 1 120 ? 4.860 11.092 -2.304 1.00 97.94 120 LYS A CA 1
ATOM 998 C C . LYS A 1 120 ? 3.818 10.103 -2.825 1.00 97.94 120 LYS A C 1
ATOM 1000 O O . LYS A 1 120 ? 3.400 10.228 -3.969 1.00 97.94 120 LYS A O 1
ATOM 1005 N N . TYR A 1 121 ? 3.397 9.154 -1.988 1.00 98.50 121 TYR A N 1
ATOM 1006 C CA . TYR A 1 121 ? 2.320 8.226 -2.323 1.00 98.50 121 TYR A CA 1
ATOM 1007 C C . TYR A 1 121 ? 0.996 8.964 -2.585 1.00 98.50 121 TYR A C 1
ATOM 1009 O O . TYR A 1 121 ? 0.384 8.758 -3.630 1.00 98.50 121 TYR A O 1
ATOM 1017 N N . ILE A 1 122 ? 0.586 9.868 -1.686 1.00 97.88 122 ILE A N 1
ATOM 1018 C CA . ILE A 1 122 ? -0.639 10.668 -1.854 1.00 97.88 122 ILE A CA 1
ATOM 1019 C C . ILE A 1 122 ? -0.568 11.517 -3.127 1.00 97.88 122 ILE A C 1
ATOM 1021 O O . ILE A 1 122 ? -1.500 11.474 -3.929 1.00 97.88 122 ILE A O 1
ATOM 1025 N N . ASP A 1 123 ? 0.537 12.239 -3.327 1.00 97.81 123 ASP A N 1
ATOM 1026 C CA . ASP A 1 123 ? 0.726 13.118 -4.484 1.00 97.81 123 ASP A CA 1
ATOM 1027 C C . ASP A 1 123 ? 0.674 12.324 -5.797 1.00 97.81 123 ASP A C 1
ATOM 1029 O O . ASP A 1 123 ? 0.037 12.743 -6.764 1.00 97.81 123 ASP A O 1
ATOM 1033 N N . TRP A 1 124 ? 1.332 11.160 -5.843 1.00 97.94 124 TRP A N 1
ATOM 1034 C CA . TRP A 1 124 ? 1.313 10.284 -7.013 1.00 97.94 124 TRP A CA 1
ATOM 1035 C C . TRP A 1 124 ? -0.085 9.724 -7.281 1.00 97.94 124 TRP A C 1
ATOM 1037 O O . TRP A 1 124 ? -0.540 9.751 -8.426 1.00 97.94 124 TRP A O 1
ATOM 1047 N N . PHE A 1 125 ? -0.784 9.254 -6.245 1.00 97.62 125 PHE A N 1
ATOM 1048 C CA . PHE A 1 125 ? -2.101 8.640 -6.394 1.00 97.62 125 PHE A CA 1
ATOM 1049 C C . PHE A 1 125 ? -3.130 9.657 -6.892 1.00 97.62 125 PHE A C 1
ATOM 1051 O O . PHE A 1 125 ? -3.866 9.385 -7.838 1.00 97.62 125 PHE A O 1
ATOM 1058 N N . GLN A 1 126 ? -3.130 10.864 -6.321 1.00 95.88 126 GLN A N 1
ATOM 1059 C CA . GLN A 1 126 ? -4.015 11.943 -6.758 1.00 95.88 126 GLN A CA 1
ATOM 1060 C C . GLN A 1 126 ? -3.762 12.332 -8.215 1.00 95.88 126 GLN A C 1
ATOM 1062 O O . GLN A 1 126 ? -4.716 12.463 -8.978 1.00 95.88 126 GLN A O 1
ATOM 1067 N N . LYS A 1 127 ? -2.494 12.451 -8.627 1.00 96.75 127 LYS A N 1
ATOM 1068 C CA . LYS A 1 127 ? -2.137 12.761 -10.020 1.00 96.75 127 LYS A CA 1
ATOM 1069 C C . LYS A 1 127 ? -2.519 11.645 -10.993 1.00 96.75 127 LYS A C 1
ATOM 1071 O O . LYS A 1 127 ? -2.952 11.938 -12.099 1.00 96.75 127 LYS A O 1
ATOM 1076 N N . SER A 1 128 ? -2.366 10.385 -10.589 1.00 96.50 128 SER A N 1
ATOM 1077 C CA . SER A 1 128 ? -2.575 9.229 -11.474 1.00 96.50 128 SER A CA 1
ATOM 1078 C C . SER A 1 128 ? -4.053 8.852 -11.615 1.00 96.50 128 SER A C 1
ATOM 1080 O O . SER A 1 128 ? -4.502 8.485 -12.698 1.00 96.50 128 SER A O 1
ATOM 1082 N N . TYR A 1 129 ? -4.830 8.968 -10.535 1.00 94.69 129 TYR A N 1
ATOM 1083 C CA . TYR A 1 129 ? -6.222 8.506 -10.493 1.00 94.69 129 TYR A CA 1
ATOM 1084 C C . TYR A 1 129 ? -7.257 9.632 -10.458 1.00 94.69 129 TYR A C 1
ATOM 1086 O O . TYR A 1 129 ? -8.445 9.359 -10.642 1.00 94.69 129 TYR A O 1
ATOM 1094 N N . ASN A 1 130 ? -6.826 10.879 -10.244 1.00 93.69 130 ASN A N 1
ATOM 1095 C CA . ASN A 1 130 ? -7.695 12.045 -10.072 1.00 93.69 130 ASN A CA 1
ATOM 1096 C C . ASN A 1 130 ? -8.741 11.859 -8.949 1.00 93.69 130 ASN A C 1
ATOM 1098 O O . ASN A 1 130 ? -9.897 12.268 -9.070 1.00 93.69 130 ASN A O 1
ATOM 1102 N N . ILE A 1 131 ? -8.337 11.185 -7.866 1.00 93.00 131 ILE A N 1
ATOM 1103 C CA . ILE A 1 131 ? -9.129 10.945 -6.651 1.00 93.00 131 ILE A CA 1
ATOM 1104 C C . ILE A 1 131 ? -8.228 10.949 -5.408 1.00 93.00 131 ILE A C 1
ATOM 1106 O O . ILE A 1 131 ? -7.025 10.705 -5.484 1.00 93.00 131 ILE A O 1
ATOM 1110 N N . ASN A 1 132 ? -8.808 11.206 -4.234 1.00 92.69 132 ASN A N 1
ATOM 1111 C CA . ASN A 1 132 ? -8.075 11.169 -2.966 1.00 92.69 132 ASN A CA 1
ATOM 1112 C C . ASN A 1 132 ? -7.816 9.716 -2.515 1.00 92.69 132 ASN A C 1
ATOM 1114 O O . ASN A 1 132 ? -8.688 8.863 -2.675 1.00 92.69 132 ASN A O 1
ATOM 1118 N N . THR A 1 133 ? -6.681 9.441 -1.866 1.00 93.69 133 THR A N 1
ATOM 1119 C CA . THR A 1 133 ? -6.381 8.128 -1.257 1.00 93.69 133 THR A CA 1
ATOM 1120 C C . THR A 1 133 ? -7.390 7.720 -0.177 1.00 93.69 133 THR A C 1
ATOM 1122 O O . THR A 1 133 ? -7.558 6.535 0.095 1.00 93.69 133 THR A O 1
ATOM 1125 N N . HIS A 1 134 ? -8.110 8.668 0.431 1.00 91.06 134 HIS A N 1
ATOM 1126 C CA . HIS A 1 134 ? -9.205 8.375 1.358 1.00 91.06 134 HIS A CA 1
ATOM 1127 C C . HIS A 1 134 ? -10.377 7.641 0.687 1.00 91.06 134 HIS A C 1
ATOM 1129 O O . HIS A 1 134 ? -11.060 6.861 1.348 1.00 91.06 134 HIS A O 1
ATOM 1135 N N . THR A 1 135 ? -10.558 7.820 -0.626 1.00 92.06 135 THR A N 1
ATOM 1136 C CA . THR A 1 135 ? -11.576 7.118 -1.424 1.00 92.06 135 THR A CA 1
ATOM 1137 C C . THR A 1 135 ? -11.393 5.603 -1.350 1.00 92.06 135 THR A C 1
ATOM 1139 O O . THR A 1 135 ? -12.373 4.883 -1.205 1.00 92.06 135 THR A O 1
ATOM 1142 N N . LEU A 1 136 ? -10.145 5.109 -1.344 1.00 94.50 136 LEU A N 1
ATOM 1143 C CA . LEU A 1 136 ? -9.848 3.675 -1.199 1.00 94.50 136 LEU A CA 1
ATOM 1144 C C . LEU A 1 136 ? -10.385 3.127 0.127 1.00 94.50 136 LEU A C 1
ATOM 1146 O O . LEU A 1 136 ? -11.053 2.096 0.164 1.00 94.50 136 LEU A O 1
ATOM 1150 N N . ARG A 1 137 ? -10.162 3.863 1.222 1.00 90.06 137 ARG A N 1
ATOM 1151 C CA . ARG A 1 137 ? -10.692 3.489 2.536 1.00 90.06 137 ARG A CA 1
ATOM 1152 C C . ARG A 1 137 ? -12.220 3.492 2.545 1.00 90.06 137 ARG A C 1
ATOM 1154 O O . ARG A 1 137 ? -12.819 2.589 3.117 1.00 90.06 137 ARG A O 1
ATOM 1161 N N . LYS A 1 138 ? -12.849 4.503 1.942 1.00 87.56 138 LYS A N 1
ATOM 1162 C CA . LYS A 1 138 ? -14.313 4.628 1.889 1.00 87.56 138 LYS A CA 1
ATOM 1163 C C . LYS A 1 138 ? -14.966 3.527 1.058 1.00 87.56 138 LYS A C 1
ATOM 1165 O O . LYS A 1 138 ? -16.000 2.991 1.461 1.00 87.56 138 LYS A O 1
ATOM 1170 N N . ALA A 1 139 ? -14.337 3.154 -0.053 1.00 85.56 139 ALA A N 1
ATOM 1171 C CA . ALA A 1 139 ? -14.759 2.033 -0.879 1.00 85.56 139 ALA A CA 1
ATOM 1172 C C . ALA A 1 139 ? -14.705 0.716 -0.094 1.00 85.56 139 ALA A C 1
ATOM 1174 O O . ALA A 1 139 ? -15.681 -0.031 -0.096 1.00 85.56 139 ALA A O 1
ATOM 1175 N N . TRP A 1 140 ? -13.621 0.479 0.653 1.00 88.56 140 TRP A N 1
ATOM 1176 C CA . TRP A 1 140 ? -13.513 -0.674 1.551 1.00 88.56 140 TRP A CA 1
ATOM 1177 C C . TRP A 1 140 ? -14.573 -0.662 2.656 1.00 88.56 140 TRP A C 1
ATOM 1179 O O . TRP A 1 140 ? -15.261 -1.659 2.841 1.00 88.56 140 TRP A O 1
ATOM 1189 N N . GLU A 1 141 ? -14.764 0.469 3.351 1.00 78.06 141 GLU A N 1
ATOM 1190 C CA . GLU A 1 141 ? -15.791 0.615 4.401 1.00 78.06 141 GLU A CA 1
ATOM 1191 C C . GLU A 1 141 ? -17.178 0.236 3.865 1.00 78.06 141 GLU A C 1
ATOM 1193 O O . GLU A 1 141 ? -17.904 -0.535 4.489 1.00 78.06 141 GLU A O 1
ATOM 1198 N N . SER A 1 142 ? -17.517 0.730 2.673 1.00 76.00 142 SER A N 1
ATOM 1199 C CA . SER A 1 142 ? -18.798 0.451 2.019 1.00 76.00 142 SER A CA 1
ATOM 1200 C C . SER A 1 142 ? -18.920 -1.010 1.578 1.00 76.00 142 SER A C 1
ATOM 1202 O O . SER A 1 142 ? -19.974 -1.622 1.740 1.00 76.00 142 SER A O 1
ATOM 1204 N N . PHE A 1 143 ? -17.851 -1.590 1.028 1.00 79.06 143 PHE A N 1
ATOM 1205 C CA . PHE A 1 143 ? -17.823 -2.990 0.609 1.00 79.06 143 PHE A CA 1
ATOM 1206 C C . PHE A 1 143 ? -17.996 -3.939 1.794 1.00 79.06 143 PHE A C 1
ATOM 1208 O O . PHE A 1 143 ? -18.881 -4.792 1.765 1.00 79.06 143 PHE A O 1
ATOM 1215 N N . MET A 1 144 ? -17.228 -3.732 2.863 1.00 74.19 144 MET A N 1
ATOM 1216 C CA . MET A 1 144 ? -17.305 -4.555 4.067 1.00 74.19 144 MET A CA 1
ATOM 1217 C C . MET A 1 144 ? -18.644 -4.403 4.777 1.00 74.19 144 MET A C 1
ATOM 1219 O O . MET A 1 144 ? -19.197 -5.402 5.221 1.00 74.19 144 MET A O 1
ATOM 1223 N N . ALA A 1 145 ? -19.225 -3.200 4.810 1.00 67.75 145 ALA A N 1
ATOM 1224 C CA . ALA A 1 145 ? -20.576 -3.012 5.337 1.00 67.75 145 ALA A CA 1
ATOM 1225 C C . ALA A 1 145 ? -21.615 -3.836 4.566 1.00 67.75 145 ALA A C 1
ATOM 1227 O O . ALA A 1 145 ? -22.520 -4.390 5.174 1.00 67.75 145 ALA A O 1
ATOM 1228 N N . ARG A 1 146 ? -21.487 -3.977 3.241 1.00 70.50 146 ARG A N 1
ATOM 1229 C CA . ARG A 1 146 ? -22.381 -4.856 2.467 1.00 70.50 146 ARG A CA 1
ATOM 1230 C C . ARG A 1 146 ? -22.129 -6.338 2.749 1.00 70.50 146 ARG A C 1
ATOM 1232 O O . ARG A 1 146 ? -23.087 -7.097 2.820 1.00 70.50 146 ARG A O 1
ATOM 1239 N N . LYS A 1 147 ? -20.866 -6.749 2.896 1.00 70.94 147 LYS A N 1
ATOM 1240 C CA . LYS A 1 147 ? -20.482 -8.158 3.091 1.00 70.94 147 LYS A CA 1
ATOM 1241 C C . LYS A 1 147 ? -20.737 -8.680 4.507 1.00 70.94 147 LYS A C 1
ATOM 1243 O O . LYS A 1 147 ? -21.059 -9.848 4.654 1.00 70.94 147 LYS A O 1
ATOM 1248 N N . LEU A 1 148 ? -20.649 -7.823 5.524 1.00 64.19 148 LEU A N 1
ATOM 1249 C CA . LEU A 1 148 ? -20.835 -8.167 6.941 1.00 64.19 148 LEU A CA 1
ATOM 1250 C C . LEU A 1 148 ? -22.240 -7.821 7.463 1.00 64.19 148 LEU A C 1
ATOM 1252 O O . LEU A 1 148 ? -22.399 -7.459 8.626 1.00 64.19 148 LEU A O 1
ATOM 1256 N N . ASN A 1 149 ? -23.250 -7.836 6.587 1.00 64.94 149 ASN A N 1
ATOM 1257 C CA . ASN A 1 149 ? -24.638 -7.484 6.912 1.00 64.94 149 ASN A CA 1
ATOM 1258 C C . ASN A 1 149 ? -24.791 -6.167 7.714 1.00 64.94 149 ASN A C 1
ATOM 1260 O O . ASN A 1 149 ? -25.612 -6.044 8.618 1.00 64.94 149 ASN A O 1
ATOM 1264 N N . LYS A 1 150 ? -23.977 -5.164 7.367 1.00 56.38 150 LYS A N 1
ATOM 1265 C CA . LYS A 1 150 ? -23.936 -3.814 7.945 1.00 56.38 150 LYS A CA 1
ATOM 1266 C C . LYS A 1 150 ? -23.580 -3.726 9.428 1.00 56.38 150 LYS A C 1
ATOM 1268 O O . LYS A 1 150 ? -23.845 -2.675 9.999 1.00 56.38 150 LYS A O 1
ATOM 1273 N N . ASP A 1 151 ? -22.945 -4.728 10.037 1.00 58.69 151 ASP A N 1
ATOM 1274 C CA . ASP A 1 151 ? -22.497 -4.613 11.430 1.00 58.69 151 ASP A CA 1
ATOM 1275 C C . ASP A 1 151 ? -21.355 -3.574 11.577 1.00 58.69 151 ASP A C 1
ATOM 1277 O O . ASP A 1 151 ? -20.202 -3.852 11.213 1.00 58.69 151 ASP A O 1
ATOM 1281 N N . PRO A 1 152 ? -21.619 -2.363 12.112 1.00 57.91 152 PRO A N 1
ATOM 1282 C CA . PRO A 1 152 ? -20.629 -1.292 12.152 1.00 57.91 152 PRO A CA 1
ATOM 1283 C C . PRO A 1 152 ? -19.504 -1.573 13.156 1.00 57.91 152 PRO A C 1
ATOM 1285 O O . PRO A 1 152 ? -18.407 -1.024 13.000 1.00 57.91 152 PRO A O 1
ATOM 1288 N N . ALA A 1 153 ? -19.733 -2.439 14.151 1.00 55.34 153 ALA A N 1
ATOM 1289 C CA . ALA A 1 153 ? -18.744 -2.688 15.196 1.00 55.34 153 ALA A CA 1
ATOM 1290 C C . ALA A 1 153 ? -17.602 -3.591 14.714 1.00 55.34 153 ALA A C 1
ATOM 1292 O O . ALA A 1 153 ? -16.455 -3.351 15.090 1.00 55.34 153 ALA A O 1
ATOM 1293 N N . LEU A 1 154 ? -17.862 -4.566 13.829 1.00 53.28 154 LEU A N 1
ATOM 1294 C CA . LEU A 1 154 ? -16.802 -5.382 13.210 1.00 53.28 154 LEU A CA 1
ATOM 1295 C C . LEU A 1 154 ? -15.845 -4.509 12.383 1.00 53.28 154 LEU A C 1
ATOM 1297 O O . LEU A 1 154 ? -14.622 -4.608 12.498 1.00 53.28 154 LEU A O 1
ATOM 1301 N N . ILE A 1 155 ? -16.408 -3.578 11.611 1.00 57.88 155 ILE A N 1
ATOM 1302 C CA . ILE A 1 155 ? -15.655 -2.618 10.792 1.00 57.88 155 ILE A CA 1
ATOM 1303 C C . ILE A 1 155 ? -14.866 -1.652 11.686 1.00 57.88 155 ILE A C 1
ATOM 1305 O O . ILE A 1 155 ? -13.694 -1.374 11.428 1.00 57.88 155 ILE A O 1
ATOM 1309 N N . SER A 1 156 ? -15.484 -1.152 12.758 1.00 56.81 156 SER A N 1
ATOM 1310 C CA . SER A 1 156 ? -14.858 -0.256 13.738 1.00 56.81 156 SER A CA 1
ATOM 1311 C C . SER A 1 156 ? -13.695 -0.928 14.485 1.00 56.81 156 SER A C 1
ATOM 1313 O O . SER A 1 156 ? -12.632 -0.312 14.646 1.00 56.81 156 SER A O 1
ATOM 1315 N N . ALA A 1 157 ? -13.864 -2.202 14.865 1.00 59.03 157 ALA A N 1
ATOM 1316 C CA . ALA A 1 157 ? -12.868 -3.020 15.552 1.00 59.03 157 ALA A CA 1
ATOM 1317 C C . ALA A 1 157 ? -11.649 -3.298 14.665 1.00 59.03 157 ALA A C 1
ATOM 1319 O O . ALA A 1 157 ? -10.528 -2.984 15.065 1.00 59.03 157 ALA A O 1
ATOM 1320 N N . TYR A 1 158 ? -11.857 -3.773 13.432 1.00 57.00 158 TYR A N 1
ATOM 1321 C CA . TYR A 1 158 ? -10.760 -3.992 12.484 1.00 57.00 158 TYR A CA 1
ATOM 1322 C C . TYR A 1 158 ? -9.999 -2.694 12.160 1.00 57.00 158 TYR A C 1
ATOM 1324 O O . TYR A 1 158 ? -8.791 -2.706 11.927 1.00 57.00 158 TYR A O 1
ATOM 1332 N N . GLN A 1 159 ? -10.683 -1.545 12.190 1.00 56.31 159 GLN A N 1
ATOM 1333 C CA . GLN A 1 159 ? -10.087 -0.228 11.959 1.00 56.31 159 GLN A CA 1
ATOM 1334 C C . GLN A 1 159 ? -9.386 0.405 13.175 1.00 56.31 159 GLN A C 1
ATOM 1336 O O . GLN A 1 159 ? -8.770 1.466 13.018 1.00 56.31 159 GLN A O 1
ATOM 1341 N N . GLY A 1 160 ? -9.489 -0.190 14.369 1.00 51.38 160 GLY A N 1
ATOM 1342 C CA . GLY A 1 160 ? -8.821 0.281 15.589 1.00 51.38 160 GLY A CA 1
ATOM 1343 C C . GLY A 1 160 ? -9.347 1.609 16.163 1.00 51.38 160 GLY A C 1
ATOM 1344 O O . GLY A 1 160 ? -8.556 2.395 16.701 1.00 51.38 160 GLY A O 1
ATOM 1345 N N . ARG A 1 161 ? -10.650 1.914 16.028 1.00 50.25 161 ARG A N 1
ATOM 1346 C CA . ARG A 1 161 ? -11.273 3.169 16.523 1.00 50.25 161 ARG A CA 1
ATOM 1347 C C . ARG A 1 161 ? -11.422 3.190 18.060 1.00 50.25 161 ARG A C 1
ATOM 1349 O O . ARG A 1 161 ? -11.538 2.148 18.689 1.00 50.25 161 ARG A O 1
ATOM 1356 N N . LYS A 1 162 ? -11.403 4.391 18.672 1.00 42.38 162 LYS A N 1
ATOM 1357 C CA . LYS A 1 162 ? -11.246 4.586 20.137 1.00 42.38 162 LYS A CA 1
ATOM 1358 C C . LYS A 1 162 ? -12.547 4.617 20.973 1.00 42.38 162 LYS A C 1
ATOM 1360 O O . LYS A 1 162 ? -12.445 4.436 22.178 1.00 42.38 162 LYS A O 1
ATOM 1365 N N . LYS A 1 163 ? -13.749 4.844 20.419 1.00 43.09 163 LYS A N 1
ATOM 1366 C CA . LYS A 1 163 ? -15.002 4.854 21.220 1.00 43.09 163 LYS A CA 1
ATOM 1367 C C . LYS A 1 163 ? -16.227 4.313 20.462 1.00 43.09 163 LYS A C 1
ATOM 1369 O O . LYS A 1 163 ? -16.673 4.989 19.539 1.00 43.09 163 LYS A O 1
ATOM 1374 N N . LEU A 1 164 ? -16.727 3.135 20.889 1.00 40.25 164 LEU A N 1
ATOM 1375 C CA . LEU A 1 164 ? -18.054 2.923 21.526 1.00 40.25 164 LEU A CA 1
ATOM 1376 C C . LEU A 1 164 ? -18.270 1.484 22.093 1.00 40.25 164 LEU A C 1
ATOM 1378 O O . LEU A 1 164 ? -19.142 1.295 22.926 1.00 40.25 164 LEU A O 1
ATOM 1382 N N . GLU A 1 165 ? -17.504 0.465 21.685 1.00 46.88 165 GLU A N 1
ATOM 1383 C CA . GLU A 1 165 ? -17.918 -0.957 21.809 1.00 46.88 165 GLU A CA 1
ATOM 1384 C C . GLU A 1 165 ? -16.886 -1.895 22.488 1.00 46.88 165 GLU A C 1
ATOM 1386 O O . GLU A 1 165 ? -16.695 -3.035 22.066 1.00 46.88 165 GLU A O 1
ATOM 1391 N N . SER A 1 166 ? -16.190 -1.455 23.541 1.00 42.53 166 SER A N 1
ATOM 1392 C CA . SER A 1 166 ? -15.102 -2.225 24.188 1.00 42.53 166 SER A CA 1
ATOM 1393 C C . SER A 1 166 ? -15.517 -3.568 24.821 1.00 42.53 166 SER A C 1
ATOM 1395 O O . SER A 1 166 ? -14.661 -4.413 25.054 1.00 42.53 166 SER A O 1
ATOM 1397 N N . HIS A 1 167 ? -16.809 -3.792 25.087 1.00 40.12 167 HIS A N 1
ATOM 1398 C CA . HIS A 1 167 ? -17.337 -5.007 25.732 1.00 40.12 167 HIS A CA 1
ATOM 1399 C C . HIS A 1 167 ? -17.957 -6.016 24.735 1.00 40.12 167 HIS A C 1
ATOM 1401 O O . HIS A 1 167 ? -17.891 -7.222 24.947 1.00 40.12 167 HIS A O 1
ATOM 1407 N N . LEU A 1 168 ? -18.458 -5.558 23.578 1.00 41.06 168 LEU A N 1
ATOM 1408 C CA . LEU A 1 168 ? -18.911 -6.432 22.475 1.00 41.06 168 LEU A CA 1
ATOM 1409 C C . LEU A 1 168 ? -17.738 -7.130 21.754 1.00 41.06 168 LEU A C 1
ATOM 1411 O O . LEU A 1 168 ? -17.919 -8.158 21.104 1.00 41.06 168 LEU A O 1
ATOM 1415 N N . GLN A 1 169 ? -16.531 -6.572 21.892 1.00 37.62 169 GLN A N 1
ATOM 1416 C CA . GLN A 1 169 ? -15.279 -7.023 21.275 1.00 37.62 169 GLN A CA 1
ATOM 1417 C C . GLN A 1 169 ? -14.759 -8.387 21.747 1.00 37.62 169 GLN A C 1
ATOM 1419 O O . GLN A 1 169 ? -13.916 -8.960 21.058 1.00 37.62 169 GLN A O 1
ATOM 1424 N N . TYR A 1 170 ? -15.216 -8.910 22.887 1.00 39.84 170 TYR A N 1
ATOM 1425 C CA . TYR A 1 170 ? -14.831 -10.252 23.337 1.00 39.84 170 TYR A CA 1
ATOM 1426 C C . TYR A 1 170 ? -15.777 -11.324 22.775 1.00 39.84 170 TYR A C 1
ATOM 1428 O O . TYR A 1 170 ? -15.316 -12.286 22.169 1.00 39.84 170 TYR A O 1
ATOM 1436 N N . LEU A 1 171 ? -17.093 -11.102 22.864 1.00 44.03 171 LEU A N 1
ATOM 1437 C CA . LEU A 1 171 ? -18.117 -12.059 22.421 1.00 44.03 171 LEU A CA 1
ATOM 1438 C C . LEU A 1 171 ? -18.130 -12.270 20.894 1.00 44.03 171 LEU A C 1
ATOM 1440 O O . LEU A 1 171 ? -18.166 -13.405 20.434 1.00 44.03 171 LEU A O 1
ATOM 1444 N N . ARG A 1 172 ? -17.971 -11.207 20.089 1.00 40.56 172 ARG A N 1
ATOM 1445 C CA . ARG A 1 172 ? -17.921 -11.319 18.612 1.00 40.56 172 ARG A CA 1
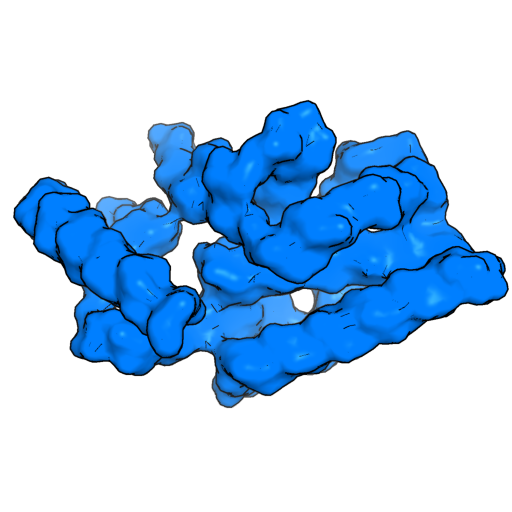ATOM 1446 C C . ARG A 1 172 ? -16.620 -11.924 18.073 1.00 40.56 172 ARG A C 1
ATOM 1448 O O . ARG A 1 172 ? -16.544 -12.281 16.900 1.00 40.56 172 ARG A O 1
ATOM 1455 N N . ARG A 1 173 ? -15.573 -12.000 18.903 1.00 37.34 173 ARG A N 1
ATOM 1456 C CA . ARG A 1 173 ? -14.232 -12.467 18.511 1.00 37.34 173 ARG A CA 1
ATOM 1457 C C . ARG A 1 173 ? -14.180 -13.977 18.298 1.00 37.34 173 ARG A C 1
ATOM 1459 O O . ARG A 1 173 ? -13.392 -14.428 17.473 1.00 37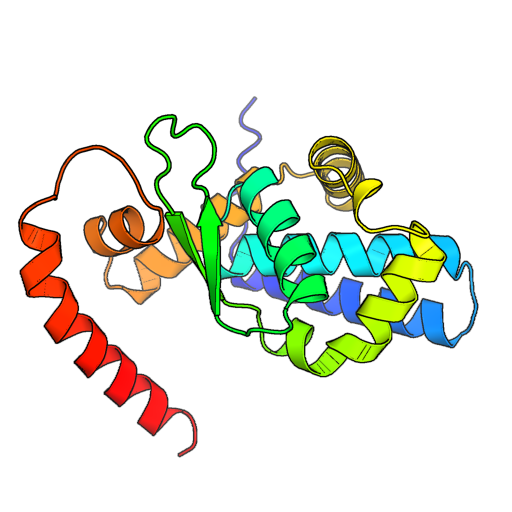.34 173 ARG A O 1
ATOM 1466 N N . GLU A 1 174 ? -15.013 -14.724 19.014 1.00 44.94 174 GLU A N 1
ATOM 1467 C CA . GLU A 1 174 ? -15.103 -16.178 18.873 1.00 44.94 174 GLU A CA 1
ATOM 1468 C C . GLU A 1 174 ? -16.094 -16.581 17.770 1.00 44.94 174 GLU A C 1
ATOM 1470 O O . GLU A 1 174 ? -15.754 -17.416 16.936 1.00 44.94 174 GLU A O 1
ATOM 1475 N N . GLU A 1 175 ? -17.241 -15.902 17.640 1.00 46.97 175 GLU A N 1
ATOM 1476 C CA . GLU A 1 175 ? -18.197 -16.161 16.546 1.00 46.97 175 GLU A CA 1
ATOM 1477 C C . GLU A 1 175 ? -17.629 -15.821 15.156 1.00 46.97 175 GLU A C 1
ATOM 1479 O O . GLU A 1 175 ? -17.783 -16.594 14.211 1.00 46.97 175 GLU A O 1
ATOM 1484 N N . ALA A 1 176 ? -16.902 -14.703 15.019 1.00 41.41 176 ALA A N 1
ATOM 1485 C CA . ALA A 1 176 ? -16.331 -14.295 13.734 1.00 41.41 176 ALA A CA 1
ATOM 1486 C C . ALA A 1 176 ? -15.207 -15.227 13.252 1.00 41.41 176 ALA A C 1
ATOM 1488 O O . ALA A 1 176 ? -15.063 -15.439 12.049 1.00 41.41 176 ALA A O 1
ATOM 1489 N N . LYS A 1 177 ? -14.419 -15.810 14.167 1.00 40.69 177 LYS A N 1
ATOM 1490 C CA . LYS A 1 177 ? -13.401 -16.810 13.803 1.00 40.69 177 LYS A CA 1
ATOM 1491 C C . LYS A 1 177 ? -14.044 -18.054 13.199 1.00 40.69 177 LYS A C 1
ATOM 1493 O O . LYS A 1 177 ? -13.487 -18.626 12.265 1.00 40.69 177 LYS A O 1
ATOM 1498 N N . GLU A 1 178 ? -15.200 -18.454 13.714 1.00 47.62 178 GLU A N 1
ATOM 1499 C CA . GLU A 1 178 ? -15.881 -19.669 13.278 1.00 47.62 178 GLU A CA 1
ATOM 1500 C C . GLU A 1 178 ? -16.609 -19.483 11.939 1.00 47.62 178 GLU A C 1
ATOM 1502 O O . GLU A 1 178 ? -16.500 -20.326 11.049 1.00 47.62 178 GLU A O 1
ATOM 1507 N N . GLU A 1 179 ? -17.251 -18.333 11.732 1.00 49.53 179 GLU A N 1
ATOM 1508 C CA . GLU A 1 179 ? -17.857 -17.955 10.446 1.00 49.53 179 GLU A CA 1
ATOM 1509 C C . GLU A 1 179 ? -16.809 -17.797 9.330 1.00 49.53 179 GLU A C 1
ATOM 1511 O O . GLU A 1 179 ? -16.966 -18.333 8.230 1.00 49.53 179 GLU A O 1
ATOM 1516 N N . ILE A 1 180 ? -15.683 -17.134 9.620 1.00 40.69 180 ILE A N 1
ATOM 1517 C CA . ILE A 1 180 ? -14.591 -16.951 8.653 1.00 40.69 180 ILE A CA 1
ATOM 1518 C C . ILE A 1 180 ? -13.950 -18.299 8.289 1.00 40.69 180 ILE A C 1
ATOM 1520 O O . ILE A 1 180 ? -13.667 -18.539 7.117 1.00 40.69 180 ILE A O 1
ATOM 1524 N N . ARG A 1 181 ? -13.786 -19.229 9.242 1.00 40.19 181 ARG A N 1
ATOM 1525 C CA . ARG A 1 181 ? -13.296 -20.591 8.949 1.00 40.19 181 ARG A CA 1
ATOM 1526 C C . ARG A 1 181 ? -14.228 -21.372 8.027 1.00 40.19 181 ARG A C 1
ATOM 1528 O O . ARG A 1 181 ? -13.738 -22.084 7.150 1.00 40.19 181 ARG A O 1
ATOM 1535 N N . LYS A 1 182 ? -15.547 -21.251 8.204 1.00 46.91 182 LYS A N 1
ATOM 1536 C CA . LYS A 1 182 ? -16.538 -21.916 7.340 1.00 46.91 182 LYS A CA 1
ATOM 1537 C C . LYS A 1 182 ? -16.509 -21.363 5.918 1.00 46.91 182 LYS A C 1
ATOM 1539 O O . LYS A 1 182 ? -16.498 -22.141 4.969 1.00 46.91 182 LYS A O 1
ATOM 1544 N N . LEU A 1 183 ? -16.411 -20.042 5.772 1.00 41.88 183 LEU A N 1
ATOM 1545 C CA . LEU A 1 183 ? -16.294 -19.392 4.465 1.00 41.88 183 LEU A CA 1
ATOM 1546 C C . LEU A 1 183 ? -14.996 -19.782 3.744 1.00 41.88 183 LEU A C 1
ATOM 1548 O O . LEU A 1 183 ? -15.030 -20.093 2.559 1.00 41.88 183 LEU A O 1
ATOM 1552 N N . LEU A 1 184 ? -13.870 -19.853 4.460 1.00 35.28 184 LEU A N 1
ATOM 1553 C CA . LEU A 1 184 ? -12.574 -20.220 3.879 1.00 35.28 184 LEU A CA 1
ATOM 1554 C C . LEU A 1 184 ? -12.486 -21.696 3.457 1.00 35.28 184 LEU A C 1
ATOM 1556 O O . LEU A 1 184 ? -11.785 -22.012 2.499 1.00 35.28 184 LEU A O 1
ATOM 1560 N N . ARG A 1 185 ? -13.220 -22.603 4.115 1.00 38.47 185 ARG A N 1
ATOM 1561 C CA . ARG A 1 185 ? -13.304 -24.019 3.703 1.00 38.47 185 ARG A CA 1
ATOM 1562 C C . ARG A 1 185 ? -14.178 -24.246 2.466 1.00 38.47 185 ARG A C 1
ATOM 1564 O O . ARG A 1 185 ? -13.982 -25.241 1.783 1.00 38.47 185 ARG A O 1
ATOM 1571 N N . GLY A 1 186 ? -15.105 -23.338 2.164 1.00 35.72 186 GLY A N 1
ATOM 1572 C CA . GLY A 1 186 ? -15.975 -23.413 0.984 1.00 35.72 186 GLY A CA 1
ATOM 1573 C C . GLY A 1 186 ? -15.429 -22.718 -0.267 1.00 35.72 186 GLY A C 1
ATOM 1574 O O . GLY A 1 186 ? -16.093 -22.730 -1.292 1.00 35.72 186 GLY A O 1
ATOM 1575 N N . MET A 1 187 ? -14.250 -22.090 -0.202 1.00 36.75 187 MET A N 1
ATOM 1576 C CA . MET A 1 187 ? -13.673 -21.338 -1.330 1.00 36.75 187 MET A CA 1
ATOM 1577 C C . MET A 1 187 ? -12.853 -22.193 -2.316 1.00 36.75 187 MET A C 1
ATOM 1579 O O . MET A 1 187 ? -12.391 -21.662 -3.322 1.00 36.75 187 MET A O 1
ATOM 1583 N N . PHE A 1 188 ? -12.692 -23.496 -2.055 1.00 37.47 188 PHE A N 1
ATOM 1584 C CA . PHE A 1 188 ? -12.020 -24.457 -2.948 1.00 37.47 188 PHE A CA 1
ATOM 1585 C C . PHE A 1 188 ? -12.888 -25.685 -3.292 1.00 37.47 188 PHE A C 1
ATOM 1587 O O . PHE A 1 188 ? -12.347 -26.725 -3.666 1.00 37.47 188 PHE A O 1
ATOM 1594 N N . ALA A 1 189 ? -14.214 -25.568 -3.161 1.00 33.06 189 ALA A N 1
ATOM 1595 C CA . ALA A 1 189 ? -15.189 -26.529 -3.680 1.00 33.06 189 ALA A CA 1
ATOM 1596 C C . ALA A 1 189 ? -16.020 -25.879 -4.793 1.00 33.06 189 ALA A C 1
ATOM 1598 O O . ALA A 1 189 ? -16.354 -24.681 -4.639 1.00 33.06 189 ALA A O 1
#

Secondary structure (DSSP, 8-state):
--------HHHHHHHHHHHHHHHHHHHHTTTTHHHHHHHHHHHHHHHHHHHTT--HHHHHHHHHHHHHH--SEEEEEPTT-SS--EEEEE--HHHHTTHHHHHHHHHHHTSSGGG--HHHHHHHHHHHHSS-THHHHHHHHHHHHHHTTT-HHHHHHHTT-SSS-TTHHHHHHHHHHHHHHHHHHTTT-

Mean predicted aligned error: 8.99 Å

pLDDT: mean 80.22, std 21.27, range [32.47, 98.75]

Radius of gyration: 17.27 Å; Cα contacts (8 Å, |Δi|>4): 216; chains: 1; bounding box: 42×47×47 Å

Nearest PDB structures (foldseek):
  4u56-assembly1_S5  TM=2.463E-01  e=2.286E+00  Saccharomyces cerevisiae S288C
  8bqs-assembly1_Dc  TM=2.224E-01  e=5.431E+00  Tetrahymena thermophila SB210

Solvent-accessible surface area (backbone atoms only — not comparable to full-atom values): 10595 Å² total; per-residue (Å²): 134,86,78,74,69,89,53,54,42,68,60,52,50,51,53,45,51,54,54,35,54,51,25,51,52,35,36,75,68,59,48,62,36,48,60,22,16,43,49,36,53,49,40,50,32,48,49,39,14,29,80,51,43,33,53,68,56,41,16,47,51,49,49,54,49,32,73,74,69,72,49,56,69,39,82,35,61,42,77,94,54,88,83,72,48,60,33,75,41,58,59,50,64,79,54,61,81,40,42,76,62,51,55,54,20,42,49,63,39,60,62,42,72,84,74,68,40,50,66,59,47,48,56,48,45,30,72,74,68,74,43,56,70,64,46,38,21,51,15,27,52,54,46,49,35,66,74,55,78,54,50,63,62,64,57,40,58,60,66,57,67,92,84,91,58,85,74,58,60,61,67,52,54,60,57,51,54,54,53,50,52,53,54,63,68,53,73,83,109

Foldseek 3Di:
DDLQPLDALVRLLVVLLVQLVVLVVCCVVVHVVLVSLQSNQLSQLLNQCLQLLADLQQSL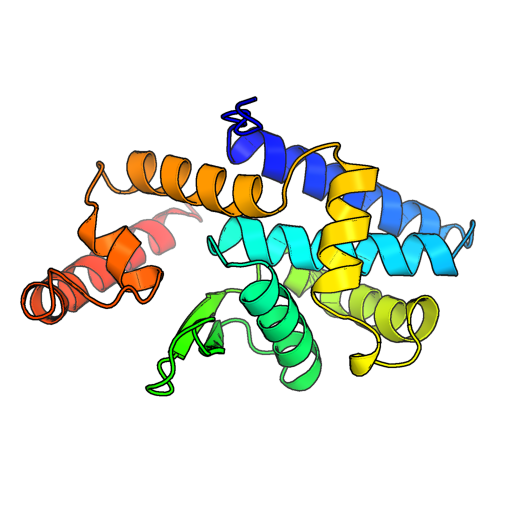QVSLVCLVPVDQWDWTAQPPDPPRDTAIGGRDPSCSVCSVVNNVSCCSHPNDSVSDDSVVSQVVCCVVPVGGSNNSSSNNLVVVCVVVVNPVVVVCVNNVHDDDPPPVVVVVVVVVVVVVVVVVVPPVD